Protein AF-A0A7D9IVX8-F1 (afdb_monomer)

Organism: Paramuricea clavata (NCBI:txid317549)

Mean predicted aligned error: 8.45 Å

pLDDT: mean 86.26, std 16.45, range [30.56, 98.75]

Radius of gyration: 23.54 Å; Cα contacts (8 Å, |Δi|>4): 413; chains: 1; bounding box: 47×53×75 Å

Nearest PDB structures (foldseek):
  3rac-assembly1_A-2  TM=4.121E-01  e=7.071E+00  Alicyclobacillus acidocaldarius subsp. acidocaldarius DSM 446
  2dtt-assembly2_F  TM=1.939E-01  e=1.863E+00  Pyrococcus horikoshii OT3
  5n9b-assembly1_A  TM=2.762E-01  e=4.626E+00  Homo sapiens

Solvent-accessible surface area (backbone atoms only — not comparable to full-atom values): 17668 Å² total; per-residue (Å²): 133,84,77,78,86,68,82,54,44,45,27,69,32,44,35,34,30,24,80,47,80,88,76,50,91,41,72,24,71,90,81,49,84,55,78,93,47,45,62,51,78,39,44,21,52,54,34,66,78,46,60,40,61,89,69,43,97,94,54,77,76,55,63,66,64,52,33,46,65,47,33,76,69,40,27,40,43,43,54,70,89,54,94,62,75,70,45,76,52,72,46,74,51,73,47,96,88,68,50,64,40,27,36,36,21,38,34,34,60,45,72,65,80,53,62,68,56,54,48,51,50,47,52,49,37,53,52,46,52,52,51,54,55,57,57,56,57,78,76,51,87,88,76,86,77,77,95,71,69,80,68,60,62,53,56,54,47,60,66,73,76,50,100,59,94,67,82,83,81,64,75,84,44,82,91,83,42,54,54,26,34,35,34,24,46,31,41,33,20,73,59,76,53,49,56,37,50,54,52,44,49,54,48,54,54,51,43,72,76,43,52,91,80,46,98,60,60,70,64,60,44,51,46,43,48,46,73,68,35,62,45,62,55,74,59,31,73,42,76,48,73,46,87,91,44,81,42,59,47,73,35,54,32,96,89,47,70,78,83,73,61,64,65,64,64,58,52,42,71,74,56,32,68,69,53,45,54,49,51,50,51,38,55,76,67,70,50,92,81,86,87,87,85,133

Structure (mmCIF, N/CA/C/O backbone):
data_AF-A0A7D9IVX8-F1
#
_entry.id   AF-A0A7D9IVX8-F1
#
loop_
_atom_site.group_PDB
_atom_site.id
_atom_site.type_symbol
_atom_site.label_atom_id
_atom_site.label_alt_id
_atom_site.label_comp_id
_atom_site.label_asym_id
_atom_site.label_entity_id
_atom_site.label_seq_id
_atom_site.pdbx_PDB_ins_code
_atom_site.Cartn_x
_atom_site.Cartn_y
_atom_site.Cartn_z
_atom_site.occupancy
_atom_site.B_iso_or_equiv
_atom_site.auth_seq_id
_atom_site.auth_comp_id
_atom_site.auth_asym_id
_atom_site.auth_atom_id
_atom_site.pdbx_PDB_model_num
ATOM 1 N N . MET A 1 1 ? -9.582 -7.198 33.709 1.00 30.56 1 MET A N 1
ATOM 2 C CA . MET A 1 1 ? -8.526 -6.288 34.197 1.00 30.56 1 MET A CA 1
ATOM 3 C C . MET A 1 1 ? -8.343 -5.221 33.135 1.00 30.56 1 MET A C 1
ATOM 5 O O . MET A 1 1 ? -7.940 -5.554 32.030 1.00 30.56 1 MET A O 1
ATOM 9 N N . SER A 1 2 ? -8.805 -3.998 33.402 1.00 32.59 2 SER A N 1
ATOM 10 C CA . SER A 1 2 ? -8.811 -2.909 32.422 1.00 32.59 2 SER A CA 1
ATOM 11 C C . SER A 1 2 ? -7.388 -2.401 32.211 1.00 32.59 2 SER A C 1
ATOM 13 O O . SER A 1 2 ? -6.826 -1.764 33.103 1.00 32.59 2 SER A O 1
ATOM 15 N N . ALA A 1 3 ? -6.815 -2.694 31.046 1.00 34.47 3 ALA A N 1
ATOM 16 C CA . ALA A 1 3 ? -5.614 -2.018 30.590 1.00 34.47 3 ALA A CA 1
ATOM 17 C C . ALA A 1 3 ? -5.892 -0.509 30.547 1.00 34.47 3 ALA A C 1
ATOM 19 O O . ALA A 1 3 ? -6.921 -0.049 30.055 1.00 34.47 3 ALA A O 1
ATOM 20 N N . THR A 1 4 ? -4.991 0.238 31.160 1.00 33.75 4 THR A N 1
ATOM 21 C CA . THR A 1 4 ? -4.977 1.689 31.286 1.00 33.75 4 THR A CA 1
ATOM 22 C C . THR A 1 4 ? -5.152 2.376 29.926 1.00 33.75 4 THR A C 1
ATOM 24 O O . THR A 1 4 ? -4.347 2.159 29.024 1.00 33.75 4 THR A O 1
ATOM 27 N N . ASN A 1 5 ? -6.182 3.223 29.802 1.00 37.12 5 ASN A N 1
ATOM 28 C CA . ASN A 1 5 ? -6.439 4.132 28.675 1.00 37.12 5 ASN A CA 1
ATOM 29 C C . ASN A 1 5 ? -5.336 5.211 28.563 1.00 37.12 5 ASN A C 1
ATOM 31 O O . ASN A 1 5 ? -5.568 6.382 28.860 1.00 37.12 5 ASN A O 1
ATOM 35 N N . GLY A 1 6 ? -4.132 4.839 28.129 1.00 42.69 6 GLY A N 1
ATOM 36 C CA . GLY A 1 6 ? -3.305 5.757 27.346 1.00 42.69 6 GLY A CA 1
ATOM 37 C C . GLY A 1 6 ? -3.943 5.830 25.963 1.00 42.69 6 GLY A C 1
ATOM 38 O O . GLY A 1 6 ? -4.091 4.787 25.332 1.00 42.69 6 GLY A O 1
ATOM 39 N N . GLY A 1 7 ? -4.434 7.004 25.556 1.00 59.53 7 GLY A N 1
ATOM 40 C CA . GLY A 1 7 ? -5.262 7.169 24.357 1.00 59.53 7 GLY A CA 1
ATOM 41 C C . GLY A 1 7 ? -4.642 6.492 23.137 1.00 59.53 7 GLY A C 1
ATOM 42 O O . GLY A 1 7 ? -3.629 6.953 22.619 1.00 59.53 7 GLY A O 1
ATOM 43 N N . GLN A 1 8 ? -5.233 5.377 22.700 1.00 81.56 8 GLN A N 1
ATOM 44 C CA . GLN A 1 8 ? -4.818 4.720 21.467 1.00 81.56 8 GLN A CA 1
ATOM 45 C C . GLN A 1 8 ? -5.046 5.686 20.307 1.00 81.56 8 GLN A C 1
ATOM 47 O O . GLN A 1 8 ? -6.046 6.406 20.277 1.00 81.56 8 GLN A O 1
ATOM 52 N N . ARG A 1 9 ? -4.102 5.712 19.373 1.00 92.62 9 ARG A N 1
ATOM 53 C CA . ARG A 1 9 ? -4.141 6.586 18.200 1.00 92.62 9 ARG A CA 1
ATOM 54 C C . ARG A 1 9 ? -4.899 5.887 17.083 1.00 92.62 9 ARG A C 1
ATOM 56 O O . ARG A 1 9 ? -5.024 4.661 17.078 1.00 92.62 9 ARG A O 1
ATOM 63 N N . LEU A 1 10 ? -5.444 6.666 16.156 1.00 95.25 10 LEU A N 1
ATOM 64 C CA . LEU A 1 10 ? -6.139 6.103 15.002 1.00 95.25 10 LEU A CA 1
ATOM 65 C C . LEU A 1 10 ? -5.169 5.327 14.094 1.00 95.25 10 LEU A C 1
ATOM 67 O O . LEU A 1 10 ? -5.532 4.278 13.564 1.00 95.25 10 LEU A O 1
ATOM 71 N N . ILE A 1 11 ? -3.950 5.844 13.938 1.00 96.94 11 ILE A N 1
ATOM 72 C CA . ILE A 1 11 ? -2.872 5.286 13.120 1.00 96.94 11 ILE A CA 1
ATOM 73 C C . ILE A 1 11 ? -1.676 5.026 14.035 1.00 96.94 11 ILE A C 1
ATOM 75 O O . ILE A 1 11 ? -1.231 5.920 14.754 1.00 96.94 11 ILE A O 1
ATOM 79 N N . ASP A 1 12 ? -1.154 3.803 14.003 1.00 96.25 12 ASP A N 1
ATOM 80 C CA . ASP A 1 12 ? 0.068 3.455 14.724 1.00 96.25 12 ASP A CA 1
ATOM 81 C C . ASP A 1 12 ? 1.307 3.822 13.909 1.00 96.25 12 ASP A C 1
ATOM 83 O O . ASP A 1 12 ? 2.231 4.398 14.480 1.00 96.25 12 ASP A O 1
ATOM 87 N N . TYR A 1 13 ? 1.294 3.530 12.599 1.00 97.94 13 TYR A N 1
ATOM 88 C CA . TYR A 1 13 ? 2.395 3.825 11.680 1.00 97.94 13 TYR A CA 1
ATOM 89 C C . TYR A 1 13 ? 1.918 4.331 10.317 1.00 97.94 13 TYR A C 1
ATOM 91 O O . TYR A 1 13 ? 0.938 3.830 9.764 1.00 97.94 13 TYR A O 1
ATOM 99 N N . PHE A 1 14 ? 2.679 5.258 9.745 1.00 98.44 14 PHE A N 1
ATOM 100 C CA . PHE A 1 14 ? 2.718 5.540 8.314 1.00 98.44 14 PHE A CA 1
ATOM 101 C C . PHE A 1 14 ? 4.024 4.992 7.743 1.00 98.44 14 PHE A C 1
ATOM 103 O O . PHE A 1 14 ? 5.078 5.169 8.348 1.00 98.44 14 PHE A O 1
ATOM 110 N N . VAL A 1 15 ? 3.957 4.321 6.600 1.00 98.62 15 VAL A N 1
ATOM 111 C CA . VAL A 1 15 ? 5.081 3.587 6.016 1.00 98.62 15 VAL A CA 1
ATOM 112 C C . VAL A 1 15 ? 5.142 3.863 4.521 1.00 98.62 15 VAL A C 1
ATOM 114 O O . VAL A 1 15 ? 4.114 3.906 3.848 1.00 98.62 15 VAL A O 1
ATOM 117 N N . VAL A 1 16 ? 6.348 4.032 3.993 1.00 98.50 16 VAL A N 1
ATOM 118 C CA . VAL A 1 16 ? 6.617 4.137 2.560 1.00 98.50 16 VAL A CA 1
ATOM 119 C C . VAL A 1 16 ? 7.463 2.941 2.156 1.00 98.50 16 VAL A C 1
ATOM 121 O O . VAL A 1 16 ? 8.550 2.751 2.695 1.00 98.50 16 VAL A O 1
ATOM 124 N N . CYS A 1 17 ? 6.991 2.150 1.197 1.00 98.38 17 CYS A N 1
ATOM 125 C CA . CYS A 1 17 ? 7.732 1.018 0.643 1.00 98.38 17 CYS A CA 1
ATOM 126 C C . CYS A 1 17 ? 8.008 1.230 -0.847 1.00 98.38 17 CYS A C 1
ATOM 128 O O . CYS A 1 17 ? 7.199 1.841 -1.546 1.00 98.38 17 CYS A O 1
ATOM 130 N N . GLY A 1 18 ? 9.120 0.710 -1.359 1.00 97.69 18 GLY A N 1
ATOM 131 C CA . GLY A 1 18 ? 9.446 0.821 -2.778 1.00 97.69 18 GLY A CA 1
ATOM 132 C C . GLY A 1 18 ? 10.867 0.387 -3.113 1.00 97.69 18 GLY A C 1
ATOM 133 O O . GLY A 1 18 ? 11.455 -0.445 -2.421 1.00 97.69 18 GLY A O 1
ATOM 134 N N . LEU A 1 19 ? 11.382 0.953 -4.204 1.00 97.12 19 LEU A N 1
ATOM 135 C CA . LEU A 1 19 ? 12.725 0.703 -4.715 1.00 97.12 19 LEU A CA 1
ATOM 136 C C . LEU A 1 19 ? 13.776 1.378 -3.830 1.00 97.12 19 LEU A C 1
ATOM 138 O O . LEU A 1 19 ? 13.767 2.599 -3.680 1.00 97.12 19 LEU A O 1
ATOM 142 N N . ASP A 1 20 ? 14.704 0.585 -3.303 1.00 94.88 20 ASP A N 1
ATOM 143 C CA . ASP A 1 20 ? 15.925 1.086 -2.681 1.00 94.88 20 ASP A CA 1
ATOM 144 C C . ASP A 1 20 ? 17.050 1.138 -3.717 1.00 94.88 20 ASP A C 1
ATOM 146 O O . ASP A 1 20 ? 17.653 0.114 -4.044 1.00 94.88 20 ASP A O 1
ATOM 150 N N . SER A 1 21 ? 17.345 2.344 -4.206 1.00 90.69 21 SER A N 1
ATOM 151 C CA . SER A 1 21 ? 18.451 2.607 -5.134 1.00 90.69 21 SER A CA 1
ATOM 152 C C . SER A 1 21 ? 19.787 2.026 -4.665 1.00 90.69 21 SER A C 1
ATOM 154 O O . SER A 1 21 ? 20.581 1.593 -5.489 1.00 90.69 21 SER A O 1
ATOM 156 N N . VAL A 1 22 ? 20.032 1.965 -3.349 1.00 91.38 22 VAL A N 1
ATOM 157 C CA . VAL A 1 22 ? 21.317 1.502 -2.802 1.00 91.38 22 VAL A CA 1
ATOM 158 C C . VAL A 1 22 ? 21.514 -0.002 -2.994 1.00 91.38 22 VAL A C 1
ATOM 160 O O . VAL A 1 22 ? 22.636 -0.454 -3.202 1.00 91.38 22 VAL A O 1
ATOM 163 N N . SER A 1 23 ? 20.438 -0.786 -2.920 1.00 88.31 23 SER A N 1
ATOM 164 C CA . SER A 1 23 ? 20.522 -2.249 -3.062 1.00 88.31 23 SER A CA 1
ATOM 165 C C . SER A 1 23 ? 20.386 -2.724 -4.503 1.00 88.31 23 SER A C 1
ATOM 167 O O . SER A 1 23 ? 20.698 -3.875 -4.800 1.00 88.31 23 SER A O 1
ATOM 169 N N . GLY A 1 24 ? 19.935 -1.855 -5.407 1.00 91.44 24 GLY A N 1
ATOM 170 C CA . GLY A 1 24 ? 19.744 -2.211 -6.804 1.00 91.44 24 GLY A CA 1
ATOM 171 C C . GLY A 1 24 ? 18.561 -3.157 -7.036 1.00 91.44 24 GLY A C 1
ATOM 172 O O . GLY A 1 24 ? 17.594 -3.204 -6.273 1.00 91.44 24 GLY A O 1
ATOM 173 N N . LEU A 1 25 ? 18.636 -3.910 -8.135 1.00 93.12 25 LEU A N 1
ATOM 174 C CA . LEU A 1 25 ? 17.619 -4.877 -8.550 1.00 93.12 25 LEU A CA 1
ATOM 175 C C . LEU A 1 25 ? 17.943 -6.277 -8.007 1.00 93.12 25 LEU A C 1
ATOM 177 O O . LEU A 1 25 ? 18.614 -7.070 -8.666 1.00 93.12 25 LEU A O 1
ATOM 181 N N . GLU A 1 26 ? 17.440 -6.596 -6.816 1.00 91.88 26 GLU A N 1
ATOM 182 C CA . GLU A 1 26 ? 17.503 -7.952 -6.252 1.00 91.88 26 GLU A CA 1
ATOM 183 C C . GLU A 1 26 ? 16.242 -8.750 -6.637 1.00 91.88 26 GLU A C 1
ATOM 185 O O . GLU A 1 26 ? 15.139 -8.259 -6.393 1.00 91.88 26 GLU A O 1
ATOM 190 N N . PRO A 1 27 ? 16.345 -9.969 -7.201 1.00 87.69 27 PRO A N 1
ATOM 191 C CA . PRO A 1 27 ? 15.179 -10.816 -7.453 1.00 87.69 27 PRO A CA 1
ATOM 192 C C . PRO A 1 27 ? 14.429 -11.158 -6.162 1.00 87.69 27 PRO A C 1
ATOM 194 O O . PRO A 1 27 ? 15.049 -11.486 -5.144 1.00 87.69 27 PRO A O 1
ATOM 197 N N . ASP A 1 28 ? 13.095 -11.143 -6.207 1.00 84.31 28 ASP A N 1
ATOM 198 C CA . ASP A 1 28 ? 12.291 -11.623 -5.084 1.00 84.31 28 ASP A CA 1
ATOM 199 C C . ASP A 1 28 ? 12.256 -13.161 -5.070 1.00 84.31 28 ASP A C 1
ATOM 201 O O . ASP A 1 28 ? 11.528 -13.811 -5.824 1.00 84.31 28 ASP A O 1
ATOM 205 N N . GLN A 1 29 ? 13.064 -13.761 -4.194 1.00 78.19 29 GLN A N 1
ATOM 206 C CA . GLN A 1 29 ? 13.177 -15.217 -4.076 1.00 78.19 29 GLN A CA 1
ATOM 207 C C . GLN A 1 29 ? 11.881 -15.889 -3.601 1.00 78.19 29 GLN A C 1
ATOM 209 O O . GLN A 1 29 ? 11.680 -17.067 -3.894 1.00 78.19 29 GLN A O 1
ATOM 214 N N . LEU A 1 30 ? 11.002 -15.173 -2.886 1.00 75.50 30 LEU A N 1
ATOM 215 C CA . LEU A 1 30 ? 9.738 -15.725 -2.385 1.00 75.50 30 LEU A CA 1
ATOM 216 C C . LEU A 1 30 ? 8.706 -15.874 -3.505 1.00 75.50 30 LEU A C 1
ATOM 218 O O . LEU A 1 30 ? 7.894 -16.798 -3.477 1.00 75.50 30 LEU A O 1
ATOM 222 N N . LEU A 1 31 ? 8.763 -14.988 -4.499 1.00 70.19 31 LEU A N 1
ATOM 223 C CA . LEU A 1 31 ? 7.886 -15.000 -5.672 1.00 70.19 31 LEU A CA 1
ATOM 224 C C . LEU A 1 31 ? 8.471 -15.805 -6.846 1.00 70.19 31 LEU A C 1
ATOM 226 O O . LEU A 1 31 ? 7.779 -16.053 -7.833 1.00 70.19 31 LEU A O 1
ATOM 230 N N . GLY A 1 32 ? 9.708 -16.284 -6.688 1.00 59.09 32 GLY A N 1
ATOM 231 C CA . GLY A 1 32 ? 10.410 -17.163 -7.614 1.00 59.09 32 GLY A CA 1
ATOM 232 C C . GLY A 1 32 ? 11.189 -16.401 -8.686 1.00 59.09 32 GLY A C 1
ATOM 233 O O . GLY A 1 32 ? 10.663 -15.514 -9.357 1.00 59.09 32 GLY A O 1
ATOM 234 N N . ASP A 1 33 ? 12.446 -16.796 -8.904 1.00 62.28 33 ASP A N 1
ATOM 235 C CA . ASP A 1 33 ? 13.251 -16.274 -10.010 1.00 62.28 33 ASP A CA 1
ATOM 236 C C . ASP A 1 33 ? 12.782 -16.900 -11.332 1.00 62.28 33 ASP A C 1
ATOM 238 O O . ASP A 1 33 ? 13.091 -18.046 -11.667 1.00 62.28 33 ASP A O 1
ATOM 242 N N . SER A 1 34 ? 11.963 -16.156 -12.072 1.00 66.56 34 SER A N 1
ATOM 243 C CA . SER A 1 34 ? 11.436 -16.586 -13.364 1.00 66.56 34 SER A CA 1
ATOM 244 C C . SER A 1 34 ? 12.276 -15.999 -14.495 1.00 66.56 34 SER A C 1
ATOM 246 O O . SER A 1 34 ? 11.846 -15.079 -15.190 1.00 66.56 34 SER A O 1
ATOM 248 N N . LEU A 1 35 ? 13.465 -16.565 -14.733 1.00 70.94 35 LEU A N 1
ATOM 249 C CA . LEU A 1 35 ? 14.345 -16.158 -15.844 1.00 70.94 35 LEU A CA 1
ATOM 250 C C . LEU A 1 35 ? 13.658 -16.247 -17.222 1.00 70.94 35 LEU A C 1
ATOM 252 O O . LEU A 1 35 ? 14.015 -15.523 -18.148 1.00 70.94 35 LEU A O 1
ATOM 256 N N . HIS A 1 36 ? 12.615 -17.073 -17.344 1.00 75.19 36 HIS A N 1
ATOM 257 C CA . HIS A 1 36 ? 11.790 -17.205 -18.550 1.00 75.19 36 HIS A CA 1
ATOM 258 C C . HIS A 1 36 ? 10.826 -16.031 -18.798 1.00 75.19 36 HIS A C 1
ATOM 260 O O . HIS A 1 36 ? 10.286 -15.907 -19.901 1.00 75.19 36 HIS A O 1
ATOM 266 N N . VAL A 1 37 ? 10.628 -15.166 -17.806 1.00 84.94 37 VAL A N 1
ATOM 267 C CA . VAL A 1 37 ? 9.788 -13.966 -17.879 1.00 84.94 37 VAL A CA 1
ATOM 268 C C . VAL A 1 37 ? 10.666 -12.755 -18.194 1.00 84.94 37 VAL A C 1
ATOM 270 O O . VAL A 1 37 ? 11.824 -12.687 -17.758 1.00 84.94 37 VAL A O 1
ATOM 273 N N . ALA A 1 38 ? 10.139 -11.809 -18.976 1.00 89.31 38 ALA A N 1
ATOM 274 C CA . ALA A 1 38 ? 10.869 -10.597 -19.322 1.00 89.31 38 ALA A CA 1
ATOM 275 C C . ALA A 1 38 ? 11.215 -9.793 -18.053 1.00 89.31 38 ALA A C 1
ATOM 277 O O . ALA A 1 38 ? 10.386 -9.722 -17.149 1.00 89.31 38 ALA A O 1
ATOM 278 N N . PRO A 1 39 ? 12.397 -9.158 -17.961 1.00 92.62 39 PRO A N 1
ATOM 279 C CA . PRO A 1 39 ? 12.842 -8.481 -16.738 1.00 92.62 39 PRO A CA 1
ATOM 280 C C . PRO A 1 39 ? 11.878 -7.441 -16.163 1.00 92.62 39 PRO A C 1
ATOM 282 O O . PRO A 1 39 ? 11.782 -7.332 -14.947 1.00 92.62 39 PRO A O 1
ATOM 285 N N . VAL A 1 40 ? 11.136 -6.718 -17.004 1.00 92.56 40 VAL A N 1
ATOM 286 C CA . VAL A 1 40 ? 10.126 -5.734 -16.560 1.00 92.56 40 VAL A CA 1
ATOM 287 C C . VAL A 1 40 ? 8.933 -6.403 -15.874 1.00 92.56 40 VAL A C 1
ATOM 289 O O . VAL A 1 40 ? 8.292 -5.805 -15.021 1.00 92.56 40 VAL A O 1
ATOM 292 N N . GLU A 1 41 ? 8.642 -7.648 -16.242 1.00 90.69 41 GLU A N 1
ATOM 293 C CA . GLU A 1 41 ? 7.531 -8.445 -15.718 1.00 90.69 41 GLU A CA 1
ATOM 294 C C . GLU A 1 41 ? 7.953 -9.323 -14.528 1.00 90.69 41 GLU A C 1
ATOM 296 O O . GLU A 1 41 ? 7.139 -10.076 -13.992 1.00 90.69 41 GLU A O 1
ATOM 301 N N . ARG A 1 42 ? 9.225 -9.258 -14.114 1.00 91.19 42 ARG A N 1
ATOM 302 C CA . ARG A 1 42 ? 9.721 -9.953 -12.921 1.00 91.19 42 ARG A CA 1
ATOM 303 C C . ARG A 1 42 ? 9.386 -9.165 -11.662 1.00 91.19 42 ARG A C 1
ATOM 305 O O . ARG A 1 42 ? 9.264 -7.942 -11.686 1.00 91.19 42 ARG A O 1
ATOM 312 N N . SER A 1 43 ? 9.305 -9.893 -10.553 1.00 91.88 43 SER A N 1
ATOM 313 C CA . SER A 1 43 ? 9.264 -9.298 -9.224 1.00 91.88 43 SER A CA 1
ATOM 314 C C . SER A 1 43 ? 10.671 -9.116 -8.660 1.00 91.88 43 SER A C 1
ATOM 316 O O . SER A 1 43 ? 11.509 -10.020 -8.737 1.00 91.88 43 SER A O 1
ATOM 318 N N . TYR A 1 44 ? 10.906 -7.950 -8.069 1.00 94.56 44 TYR A N 1
ATOM 319 C CA . TYR A 1 44 ? 12.133 -7.620 -7.358 1.00 94.56 44 TYR A CA 1
ATOM 320 C C . TYR A 1 44 ? 11.826 -7.339 -5.893 1.00 94.56 44 TYR A C 1
ATOM 322 O O . TYR A 1 44 ? 10.698 -7.042 -5.505 1.00 94.56 44 TYR A O 1
ATOM 330 N N . LYS A 1 45 ? 12.842 -7.410 -5.049 1.00 94.44 45 LYS A N 1
ATOM 331 C CA . LYS A 1 45 ? 12.701 -7.156 -3.625 1.00 94.44 45 LYS A CA 1
ATOM 332 C C . LYS A 1 45 ? 12.398 -5.679 -3.370 1.00 94.44 45 LYS A C 1
ATOM 334 O O . LYS A 1 45 ? 13.138 -4.794 -3.797 1.00 94.44 45 LYS A O 1
ATOM 339 N N . ALA A 1 46 ? 11.320 -5.418 -2.640 1.00 95.88 46 ALA A N 1
ATOM 340 C CA . ALA A 1 46 ? 11.005 -4.090 -2.130 1.00 95.88 46 ALA A CA 1
ATOM 341 C C . ALA A 1 46 ? 11.645 -3.857 -0.752 1.00 95.88 46 ALA A C 1
ATOM 343 O O . ALA A 1 46 ? 12.008 -4.803 -0.049 1.00 95.88 46 ALA A O 1
ATOM 344 N N . LYS A 1 47 ? 11.747 -2.588 -0.348 1.00 96.94 47 LYS A N 1
ATOM 345 C CA . LYS A 1 47 ? 12.145 -2.199 1.010 1.00 96.94 47 LYS A CA 1
ATOM 346 C C . LYS A 1 47 ? 11.200 -1.181 1.622 1.00 96.94 47 LYS A C 1
ATOM 348 O O . LYS A 1 47 ? 10.527 -0.438 0.907 1.00 96.94 47 LYS A O 1
ATOM 353 N N . THR A 1 48 ? 11.203 -1.113 2.949 1.00 97.75 48 THR A N 1
ATOM 354 C CA . THR A 1 48 ? 10.673 0.035 3.685 1.00 97.75 48 THR A CA 1
ATOM 355 C C . THR A 1 48 ? 11.661 1.188 3.545 1.00 97.75 48 THR A C 1
ATOM 357 O O . THR A 1 48 ? 12.788 1.121 4.017 1.00 97.75 48 THR A O 1
ATOM 360 N N . LEU A 1 49 ? 11.247 2.234 2.837 1.00 97.25 49 LEU A N 1
ATOM 361 C CA . LEU A 1 49 ? 12.054 3.427 2.579 1.00 97.25 49 LEU A CA 1
ATOM 362 C C . LEU A 1 49 ? 11.999 4.401 3.757 1.00 97.25 49 LEU A C 1
ATOM 364 O O . LEU A 1 49 ? 12.973 5.089 4.043 1.00 97.25 49 LEU A O 1
ATOM 368 N N . ALA A 1 50 ? 10.843 4.472 4.417 1.00 96.94 50 ALA A N 1
ATOM 369 C CA . ALA A 1 50 ? 10.634 5.268 5.617 1.00 96.94 50 ALA A CA 1
ATOM 370 C C . ALA A 1 50 ? 9.431 4.739 6.401 1.00 96.94 50 ALA A C 1
ATOM 372 O O . ALA A 1 50 ? 8.471 4.233 5.813 1.00 96.94 50 ALA A O 1
ATOM 373 N N . HIS A 1 51 ? 9.436 4.933 7.717 1.00 97.44 51 HIS A N 1
ATOM 374 C CA . HIS A 1 51 ? 8.259 4.751 8.557 1.00 97.44 51 HIS A CA 1
ATOM 375 C C . HIS A 1 51 ? 8.248 5.748 9.714 1.00 97.44 51 HIS A C 1
ATOM 377 O O . HIS A 1 51 ? 9.292 6.183 10.195 1.00 97.44 51 HIS A O 1
ATOM 383 N N . TYR A 1 52 ? 7.046 6.112 10.156 1.00 96.75 52 TYR A N 1
ATOM 384 C CA . TYR A 1 52 ? 6.826 7.056 11.246 1.00 96.75 52 TYR A CA 1
ATOM 385 C C . TYR A 1 52 ? 5.670 6.595 12.130 1.00 96.75 52 TYR A C 1
ATOM 387 O O . TYR A 1 52 ? 4.621 6.226 11.595 1.00 96.75 52 TYR A O 1
ATOM 395 N N . PRO A 1 53 ? 5.805 6.663 13.467 1.00 95.88 53 PRO A N 1
ATOM 396 C CA . PRO A 1 53 ? 7.038 6.931 14.220 1.00 95.88 53 PRO A CA 1
ATOM 397 C C . PRO A 1 53 ? 8.066 5.801 14.045 1.00 95.88 53 PRO A C 1
ATOM 399 O O . PRO A 1 53 ? 7.719 4.732 13.557 1.00 95.88 53 PRO A O 1
ATOM 402 N N . GLU A 1 54 ? 9.301 5.998 14.518 1.00 92.44 54 GLU A N 1
ATOM 403 C CA . GLU A 1 54 ? 10.315 4.928 14.512 1.00 92.44 54 GLU A CA 1
ATOM 404 C C . GLU A 1 54 ? 9.857 3.683 15.287 1.00 92.44 54 GLU A C 1
ATOM 406 O O . GLU A 1 5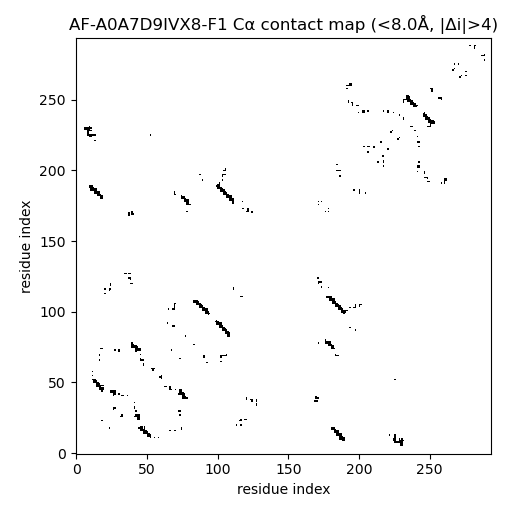4 ? 10.124 2.559 14.865 1.00 92.44 54 GLU A O 1
ATOM 411 N N . ASN A 1 55 ? 9.158 3.873 16.413 1.00 88.56 55 ASN A N 1
ATOM 412 C CA . ASN A 1 55 ? 8.606 2.781 17.207 1.00 88.56 55 ASN A CA 1
ATOM 413 C C . ASN A 1 55 ? 7.409 3.226 18.064 1.00 88.56 55 ASN A C 1
ATOM 415 O O . ASN A 1 55 ? 7.278 4.394 18.441 1.00 88.56 55 ASN A O 1
ATOM 419 N N . VAL A 1 56 ? 6.566 2.261 18.424 1.00 90.88 56 VAL A N 1
ATOM 420 C CA . VAL A 1 56 ? 5.388 2.413 19.280 1.00 90.88 56 VAL A CA 1
ATOM 421 C C . VAL A 1 56 ? 5.397 1.316 20.341 1.00 90.88 56 VAL A C 1
ATOM 423 O O . VAL A 1 56 ? 5.447 0.131 20.021 1.00 90.88 56 VAL A O 1
ATOM 426 N N . SER A 1 57 ? 5.308 1.686 21.621 1.00 89.88 57 SER A N 1
ATOM 427 C CA . SER A 1 57 ? 5.507 0.745 22.738 1.00 89.88 57 SER A CA 1
ATOM 428 C C . SER A 1 57 ? 4.493 -0.401 22.798 1.00 89.88 57 SER A C 1
ATOM 430 O O . SER A 1 57 ? 4.838 -1.495 23.232 1.00 89.88 57 SER A O 1
ATOM 432 N N . TRP A 1 58 ? 3.253 -0.176 22.359 1.00 89.12 58 TRP A N 1
ATOM 433 C CA . TRP A 1 58 ? 2.201 -1.202 22.323 1.00 89.12 58 TRP A CA 1
ATOM 434 C C . TRP A 1 58 ? 2.162 -1.997 21.016 1.00 89.12 58 TRP A C 1
ATOM 436 O O . TRP A 1 58 ? 1.407 -2.960 20.896 1.00 89.12 58 TRP A O 1
ATOM 446 N N . ASN A 1 59 ? 2.932 -1.576 20.016 1.00 90.50 59 ASN A N 1
ATOM 447 C CA . ASN A 1 59 ? 2.889 -2.153 18.690 1.00 90.50 59 ASN A CA 1
ATOM 448 C C . ASN A 1 59 ? 4.287 -2.111 18.049 1.00 90.50 59 ASN A C 1
ATOM 450 O O . ASN A 1 59 ? 4.529 -1.214 17.253 1.00 90.50 59 ASN A O 1
ATOM 454 N N . PRO A 1 60 ? 5.202 -3.046 18.368 1.00 91.31 60 PRO A N 1
ATOM 455 C CA . PRO A 1 60 ? 6.532 -3.090 17.755 1.00 91.31 60 PRO A CA 1
ATOM 456 C C . PRO A 1 60 ? 6.463 -3.185 16.227 1.00 91.31 60 PRO A C 1
ATOM 458 O O . PRO A 1 60 ? 5.667 -3.958 15.688 1.00 91.31 60 PRO A O 1
ATOM 461 N N . PHE A 1 61 ? 7.280 -2.400 15.530 1.00 94.12 61 PHE A N 1
ATOM 462 C CA . PHE A 1 61 ? 7.277 -2.383 14.071 1.00 94.12 61 PHE A CA 1
ATOM 463 C C . PHE A 1 61 ? 7.948 -3.637 13.489 1.00 94.12 61 PHE A C 1
ATOM 465 O O . PHE A 1 61 ? 9.091 -3.944 13.822 1.00 94.12 61 PHE A O 1
ATOM 472 N N . ASP A 1 62 ? 7.235 -4.345 12.611 1.00 93.94 62 ASP A N 1
ATOM 473 C CA . ASP A 1 62 ? 7.771 -5.454 11.815 1.00 93.94 62 ASP A CA 1
ATOM 474 C C . ASP A 1 62 ? 7.969 -4.974 10.375 1.00 93.94 62 ASP A C 1
ATOM 476 O O . ASP A 1 62 ? 7.052 -5.000 9.550 1.00 93.94 62 ASP A O 1
ATOM 480 N N . GLU A 1 63 ? 9.174 -4.482 10.095 1.00 95.00 63 GLU A N 1
ATOM 481 C CA . GLU A 1 63 ? 9.524 -3.887 8.806 1.00 95.00 63 GLU A CA 1
ATOM 482 C C . GLU A 1 63 ? 9.331 -4.866 7.642 1.00 95.00 63 GLU A C 1
ATOM 484 O O . GLU A 1 63 ? 8.812 -4.489 6.590 1.00 95.00 63 GLU A O 1
ATOM 489 N N . HIS A 1 64 ? 9.714 -6.128 7.837 1.00 93.69 64 HIS A N 1
ATOM 490 C CA . HIS A 1 64 ? 9.667 -7.142 6.793 1.00 93.69 64 HIS A CA 1
ATOM 491 C C . HIS A 1 64 ? 8.225 -7.541 6.468 1.00 93.69 64 HIS A C 1
ATOM 493 O O . HIS A 1 64 ? 7.839 -7.537 5.298 1.00 93.69 64 HIS A O 1
ATOM 499 N N . ALA A 1 65 ? 7.409 -7.842 7.485 1.00 95.00 65 ALA A N 1
ATOM 500 C CA . ALA A 1 65 ? 6.013 -8.218 7.273 1.00 95.00 65 ALA A CA 1
ATOM 501 C C . ALA A 1 65 ? 5.203 -7.069 6.660 1.00 95.00 65 ALA A C 1
ATOM 503 O O . ALA A 1 65 ? 4.426 -7.287 5.729 1.00 95.00 65 ALA A O 1
ATOM 504 N N . VAL A 1 66 ? 5.401 -5.837 7.145 1.00 96.94 66 VAL A N 1
ATOM 505 C CA . VAL A 1 66 ? 4.690 -4.668 6.616 1.00 96.94 66 VAL A CA 1
ATOM 506 C C . VAL A 1 66 ? 5.101 -4.381 5.174 1.00 96.94 66 VAL A C 1
ATOM 508 O O . VAL A 1 66 ? 4.221 -4.139 4.349 1.00 96.94 66 VAL A O 1
ATOM 511 N N . CYS A 1 67 ? 6.393 -4.450 4.837 1.00 97.06 67 CYS A N 1
ATOM 512 C CA . CYS A 1 67 ? 6.853 -4.235 3.464 1.00 97.06 67 CYS A CA 1
ATOM 513 C C . CYS A 1 67 ? 6.292 -5.290 2.503 1.00 97.06 67 CYS A C 1
ATOM 515 O O . CYS A 1 67 ? 5.685 -4.936 1.490 1.00 97.06 67 CYS A O 1
ATOM 517 N N . MET A 1 68 ? 6.415 -6.571 2.868 1.00 95.50 68 MET A N 1
ATOM 518 C CA . MET A 1 68 ? 5.913 -7.693 2.074 1.00 95.50 68 MET A CA 1
ATOM 519 C C 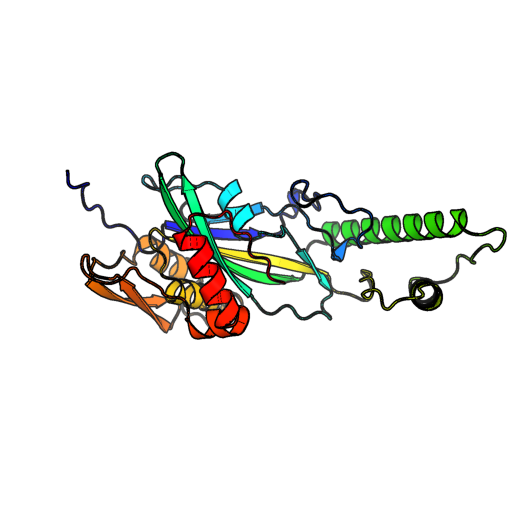. MET A 1 68 ? 4.412 -7.568 1.799 1.00 95.50 68 MET A C 1
ATOM 521 O O . MET A 1 68 ? 3.971 -7.759 0.675 1.00 95.50 68 MET A O 1
ATOM 525 N N . LEU A 1 69 ? 3.606 -7.226 2.804 1.00 96.81 69 LEU A N 1
ATOM 526 C CA . LEU A 1 69 ? 2.153 -7.145 2.633 1.00 96.81 69 LEU A CA 1
ATOM 527 C C . LEU A 1 69 ? 1.693 -5.832 1.982 1.00 96.81 69 LEU A C 1
ATOM 529 O O . LEU A 1 69 ? 0.629 -5.789 1.360 1.00 96.81 69 LEU A O 1
ATOM 533 N N . SER A 1 70 ? 2.499 -4.771 2.077 1.00 98.00 70 SER A N 1
ATOM 534 C CA . SER A 1 70 ? 2.271 -3.516 1.350 1.00 98.00 70 SER A CA 1
ATOM 535 C C . SER A 1 70 ? 2.505 -3.678 -0.152 1.00 98.00 70 SER A C 1
ATOM 537 O O . SER A 1 70 ? 1.792 -3.073 -0.947 1.00 98.00 70 SER A O 1
ATOM 539 N N . LEU A 1 71 ? 3.463 -4.520 -0.544 1.00 96.81 71 LEU A N 1
ATOM 540 C CA . LEU A 1 71 ? 3.772 -4.870 -1.930 1.00 96.81 71 LEU A CA 1
ATOM 541 C C . LEU A 1 71 ? 3.761 -6.404 -2.081 1.00 96.81 71 LEU A C 1
ATOM 543 O O . LEU A 1 71 ? 4.823 -7.015 -2.175 1.00 96.81 71 LEU A O 1
ATOM 547 N N . PRO A 1 72 ? 2.575 -7.048 -2.113 1.00 93.81 72 PRO A N 1
ATOM 548 C CA . PRO A 1 72 ? 2.450 -8.512 -2.055 1.00 93.81 72 PRO A CA 1
ATOM 549 C C . PRO A 1 72 ? 3.046 -9.235 -3.267 1.00 93.81 72 PRO A C 1
ATOM 551 O O . PRO A 1 72 ? 3.396 -10.407 -3.176 1.00 93.81 72 PRO A O 1
ATOM 554 N N . ASN A 1 73 ? 3.186 -8.528 -4.390 1.00 92.19 73 ASN A N 1
ATOM 555 C CA . ASN A 1 73 ? 3.855 -9.016 -5.594 1.00 92.19 73 ASN A CA 1
ATOM 556 C C . ASN A 1 73 ? 5.300 -8.507 -5.688 1.00 92.19 73 ASN A C 1
ATOM 558 O O . ASN A 1 73 ? 5.863 -8.491 -6.779 1.00 92.19 73 ASN A O 1
ATOM 562 N N . GLY A 1 74 ? 5.889 -8.058 -4.578 1.00 93.88 74 GLY A N 1
ATOM 563 C CA . GLY A 1 74 ? 7.179 -7.386 -4.550 1.00 93.88 74 GLY A CA 1
ATOM 564 C C . GLY A 1 74 ? 7.171 -6.075 -5.338 1.00 93.88 74 GLY A C 1
ATOM 565 O O . GLY A 1 74 ? 6.128 -5.478 -5.626 1.00 93.88 74 GLY A O 1
ATOM 566 N N . LEU A 1 75 ? 8.365 -5.618 -5.682 1.00 95.44 75 LEU A N 1
ATOM 567 C CA . LEU A 1 75 ? 8.597 -4.461 -6.525 1.00 95.44 75 LEU A CA 1
ATOM 568 C C . LEU A 1 75 ? 8.324 -4.824 -7.988 1.00 95.44 75 LEU A C 1
ATOM 570 O O . LEU A 1 75 ? 8.938 -5.734 -8.545 1.00 95.44 75 LEU A O 1
ATOM 574 N N . GLN A 1 76 ? 7.410 -4.087 -8.606 1.00 95.25 76 GLN A N 1
ATOM 575 C CA . GLN A 1 76 ? 6.961 -4.297 -9.976 1.00 95.25 76 GLN A CA 1
ATOM 576 C C . GLN A 1 76 ? 7.401 -3.133 -10.858 1.00 95.25 76 GLN A C 1
ATOM 578 O O . GLN A 1 76 ? 7.340 -1.968 -10.448 1.00 95.25 76 GLN A O 1
ATOM 583 N N . PHE A 1 77 ? 7.796 -3.44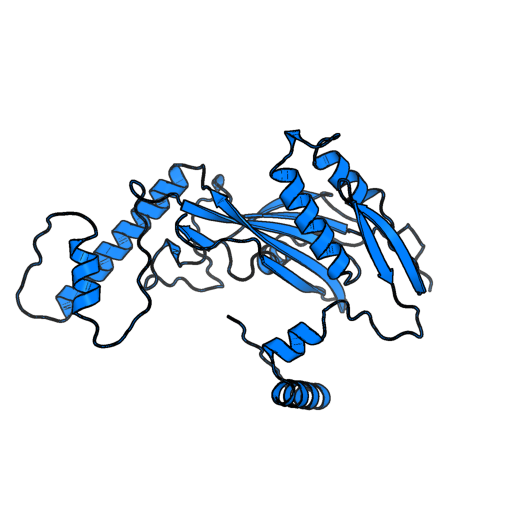2 -12.089 1.00 95.88 77 PHE A N 1
ATOM 584 C CA . PHE A 1 77 ? 8.145 -2.446 -13.092 1.00 95.88 77 PHE A CA 1
ATOM 585 C C . PHE A 1 77 ? 7.085 -2.381 -14.184 1.00 95.88 77 PHE A C 1
ATOM 587 O O . PHE A 1 77 ? 6.388 -3.351 -14.475 1.00 95.88 77 PHE A O 1
ATOM 594 N N . LYS A 1 78 ? 6.946 -1.201 -14.782 1.00 95.31 78 LYS A N 1
ATOM 595 C CA . LYS A 1 78 ? 6.061 -0.964 -15.923 1.00 95.31 78 LYS A CA 1
ATOM 596 C C . LYS A 1 78 ? 6.720 -0.027 -16.913 1.00 95.31 78 LYS A C 1
ATOM 598 O O . LYS A 1 78 ? 7.497 0.851 -16.538 1.00 95.31 78 LYS A O 1
ATOM 603 N N . LEU A 1 79 ? 6.362 -0.171 -18.178 1.00 94.88 79 LEU A N 1
ATOM 604 C CA . LEU A 1 79 ? 6.640 0.844 -19.181 1.00 94.88 79 LEU A CA 1
ATOM 605 C C . LEU A 1 79 ? 5.643 1.996 -19.020 1.00 94.88 79 LEU A C 1
ATOM 607 O O . LEU A 1 79 ? 4.482 1.798 -18.663 1.00 94.88 79 LEU A O 1
ATOM 611 N N . ASN A 1 80 ? 6.069 3.218 -19.330 1.00 92.62 80 ASN A N 1
ATOM 612 C CA . ASN A 1 80 ? 5.213 4.407 -19.257 1.00 92.62 80 ASN A CA 1
ATOM 613 C C . ASN A 1 80 ? 3.981 4.373 -20.179 1.00 92.62 80 ASN A C 1
ATOM 615 O O . ASN A 1 80 ? 3.077 5.187 -20.017 1.00 92.62 80 ASN A O 1
ATOM 619 N N . THR A 1 81 ? 3.958 3.470 -21.159 1.00 90.81 81 THR A N 1
ATOM 620 C CA . THR A 1 81 ? 2.822 3.231 -22.058 1.00 90.81 81 THR A CA 1
ATOM 621 C C . THR A 1 81 ? 1.715 2.394 -21.414 1.00 90.81 81 THR A C 1
ATOM 623 O O . THR A 1 81 ? 0.602 2.352 -21.932 1.00 90.81 81 THR A O 1
ATOM 626 N N . GLU A 1 82 ? 1.995 1.728 -20.293 1.00 91.94 82 GLU A N 1
ATOM 627 C CA . GLU A 1 82 ? 1.040 0.871 -19.596 1.00 91.94 82 GLU A CA 1
ATOM 628 C C . GLU A 1 82 ? 0.126 1.673 -18.667 1.00 91.94 82 GLU A C 1
ATOM 630 O O . GLU A 1 82 ? 0.500 2.728 -18.164 1.00 91.94 82 GLU A O 1
ATOM 635 N N . ALA A 1 83 ? -1.066 1.153 -18.364 1.00 91.06 83 ALA A N 1
ATOM 636 C CA . ALA A 1 83 ? -1.926 1.737 -17.339 1.00 91.06 83 ALA A CA 1
ATOM 637 C C . ALA A 1 83 ? -1.348 1.501 -15.927 1.00 91.06 83 ALA A C 1
ATOM 639 O O . ALA A 1 83 ? -0.959 0.386 -15.555 1.00 91.06 83 ALA A O 1
ATOM 640 N N . HIS A 1 84 ? -1.300 2.563 -15.123 1.00 92.62 84 HIS A N 1
ATOM 641 C CA . HIS A 1 84 ? -0.611 2.570 -13.828 1.00 92.62 84 HIS A CA 1
ATOM 642 C C . HIS A 1 84 ? -1.316 3.443 -12.780 1.00 92.62 84 HIS A C 1
ATOM 644 O O . HIS A 1 84 ? -0.678 4.096 -11.956 1.00 92.62 84 HIS A O 1
ATOM 650 N N . THR A 1 85 ? -2.650 3.450 -12.802 1.00 94.31 85 THR A N 1
ATOM 651 C CA . THR A 1 85 ? -3.448 4.133 -11.778 1.00 94.31 85 THR A CA 1
ATOM 652 C C . THR A 1 85 ? -3.189 3.531 -10.394 1.00 94.31 85 THR A C 1
ATOM 654 O O . THR A 1 85 ? -3.027 2.310 -10.301 1.00 94.31 85 THR A O 1
ATOM 657 N N . PRO A 1 86 ? -3.190 4.344 -9.321 1.00 97.06 86 PRO A N 1
ATOM 658 C CA . PRO A 1 86 ? -3.042 3.838 -7.965 1.00 97.06 86 PRO A CA 1
ATOM 659 C C . PRO A 1 86 ? -4.072 2.758 -7.627 1.00 97.06 86 PRO A C 1
ATOM 661 O O . PRO A 1 86 ? -5.242 2.858 -8.002 1.00 97.06 86 PRO A O 1
ATOM 664 N N . PHE A 1 87 ? -3.637 1.746 -6.888 1.00 95.25 87 PHE A N 1
ATOM 665 C CA . PHE A 1 87 ? -4.442 0.613 -6.459 1.00 95.25 87 PHE A CA 1
ATOM 666 C C . PHE A 1 87 ? -4.379 0.471 -4.939 1.00 95.25 87 PHE A C 1
ATOM 668 O O . PHE A 1 87 ? -3.312 0.598 -4.340 1.00 95.25 87 PHE A O 1
ATOM 675 N N . PHE A 1 88 ? -5.532 0.225 -4.320 1.00 97.12 88 PHE A N 1
ATOM 676 C CA . PHE A 1 88 ? -5.669 0.101 -2.873 1.00 97.12 88 PHE A CA 1
ATOM 677 C C . PHE A 1 88 ? -5.976 -1.341 -2.478 1.00 97.12 88 PHE A C 1
ATOM 679 O O . PHE A 1 88 ? -6.881 -1.951 -3.047 1.00 97.12 88 PHE A O 1
ATOM 686 N N . HIS A 1 89 ? -5.321 -1.827 -1.426 1.00 96.12 89 HIS A N 1
ATOM 687 C CA . HIS A 1 89 ? -5.681 -3.070 -0.747 1.00 96.12 89 HIS A CA 1
ATOM 688 C C . HIS A 1 89 ? -5.462 -2.962 0.763 1.00 96.12 89 HIS A C 1
ATOM 690 O O . HIS A 1 89 ? -4.754 -2.081 1.248 1.00 96.12 89 HIS A O 1
ATOM 696 N N . SER A 1 90 ? -6.064 -3.876 1.522 1.00 96.19 90 SER A N 1
ATOM 697 C CA . SER A 1 90 ? -5.759 -4.049 2.945 1.00 96.19 90 SER A CA 1
ATOM 698 C C . SER A 1 90 ? -5.165 -5.416 3.215 1.00 96.19 90 SER A C 1
ATOM 700 O O . SER A 1 90 ? -5.456 -6.372 2.496 1.00 96.19 90 SER A O 1
ATOM 702 N N . PHE A 1 91 ? -4.460 -5.534 4.326 1.00 96.81 91 PHE A N 1
ATOM 703 C CA . PHE A 1 91 ? -3.955 -6.791 4.845 1.00 96.81 91 PHE A CA 1
ATOM 704 C C . PHE A 1 91 ? -4.095 -6.847 6.369 1.00 96.81 91 PHE A C 1
ATOM 706 O O . PHE A 1 91 ? -4.308 -5.838 7.042 1.00 96.81 91 PHE A O 1
ATOM 713 N N . LEU A 1 92 ? -3.977 -8.052 6.917 1.00 95.25 92 LEU A N 1
ATOM 714 C CA . LEU A 1 92 ? -4.052 -8.321 8.347 1.00 95.25 92 LEU A CA 1
ATOM 715 C C . LEU A 1 92 ? -2.798 -9.087 8.756 1.00 95.25 92 LEU A C 1
ATOM 717 O O . LEU A 1 92 ? -2.525 -10.147 8.198 1.00 95.25 92 LEU A O 1
ATOM 721 N N . ILE A 1 93 ? -2.075 -8.591 9.755 1.00 94.81 93 ILE A N 1
ATOM 722 C CA . ILE A 1 93 ? -1.006 -9.360 10.399 1.00 94.81 93 ILE A CA 1
ATOM 723 C C . ILE A 1 93 ? -1.555 -9.863 11.727 1.00 94.81 93 ILE A C 1
ATOM 725 O O . ILE A 1 93 ? -2.078 -9.088 12.532 1.00 94.81 93 ILE A O 1
ATOM 729 N N . THR A 1 94 ? -1.455 -11.173 11.937 1.00 92.69 94 THR A N 1
ATOM 730 C CA . THR A 1 94 ? -1.765 -11.813 13.217 1.00 92.69 94 THR A CA 1
ATOM 731 C C . THR A 1 94 ? -0.454 -12.222 13.865 1.00 92.69 94 THR A C 1
ATOM 733 O O . THR A 1 94 ? 0.336 -12.940 13.256 1.00 92.69 94 THR A O 1
ATOM 736 N N . ARG A 1 95 ? -0.217 -11.739 15.081 1.00 88.19 95 ARG A N 1
ATOM 737 C CA . ARG A 1 95 ? 0.975 -12.063 15.863 1.00 88.19 95 ARG A CA 1
ATOM 738 C C . ARG A 1 95 ? 0.827 -13.396 16.584 1.00 88.19 95 ARG A C 1
ATOM 740 O O . ARG A 1 95 ? -0.268 -13.942 16.704 1.00 88.19 95 ARG A O 1
ATOM 747 N N . GLU A 1 96 ? 1.945 -13.887 17.108 1.00 88.69 96 GLU A N 1
ATOM 748 C CA . GLU A 1 96 ? 2.000 -15.113 17.911 1.00 88.69 96 GLU A CA 1
ATOM 749 C C . GLU A 1 96 ? 1.112 -15.063 19.166 1.00 88.69 96 GLU A C 1
ATOM 751 O O . GLU A 1 96 ? 0.564 -16.084 19.573 1.00 88.69 96 GLU A O 1
ATOM 756 N N . ASP A 1 97 ? 0.904 -13.874 19.740 1.00 87.88 97 ASP A N 1
ATOM 757 C CA . ASP A 1 97 ? 0.025 -13.645 20.893 1.00 87.88 97 ASP A CA 1
ATOM 758 C C . ASP A 1 97 ? -1.469 -13.566 20.512 1.00 87.88 97 ASP A C 1
ATOM 760 O O . ASP A 1 97 ? -2.327 -13.326 21.363 1.00 87.88 97 ASP A O 1
ATOM 764 N N . GLY A 1 98 ? -1.793 -13.755 19.228 1.00 88.12 98 GLY A N 1
ATOM 765 C CA . GLY A 1 98 ? -3.143 -13.664 18.678 1.00 88.12 98 GLY A CA 1
ATOM 766 C C . GLY A 1 98 ? -3.635 -12.233 18.453 1.00 88.12 98 GLY A C 1
ATOM 767 O O . GLY A 1 98 ? -4.750 -12.047 17.953 1.00 88.12 98 GLY A O 1
ATOM 768 N N . SER A 1 99 ? -2.831 -11.217 18.786 1.00 87.06 99 SER A N 1
ATOM 769 C CA . SER A 1 99 ? -3.162 -9.831 18.471 1.00 87.06 99 SER A CA 1
ATOM 770 C C . SER A 1 99 ? -3.126 -9.593 16.961 1.00 87.06 99 SER A C 1
ATOM 772 O O . SER A 1 99 ? -2.430 -10.272 16.201 1.00 87.06 99 SER A O 1
ATOM 774 N N . ARG A 1 100 ? -3.937 -8.635 16.511 1.00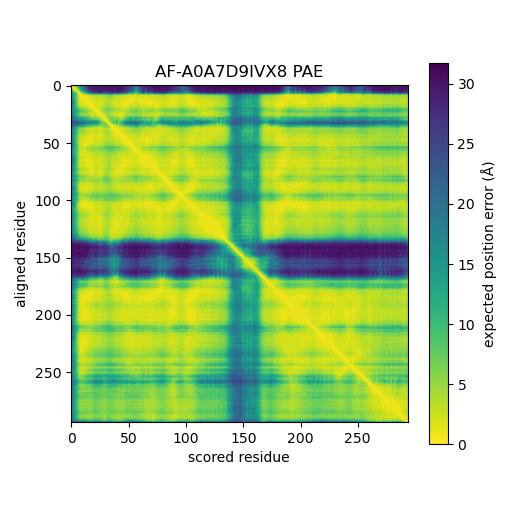 89.50 100 ARG A N 1
ATOM 775 C CA . ARG A 1 100 ? -4.128 -8.321 15.095 1.00 89.50 100 ARG A CA 1
ATOM 776 C C . ARG A 1 100 ? -3.812 -6.860 14.832 1.00 89.50 100 ARG A C 1
ATOM 778 O O . ARG A 1 100 ? -4.228 -5.995 15.597 1.00 89.50 100 ARG A O 1
ATOM 785 N N . MET A 1 101 ? -3.147 -6.600 13.716 1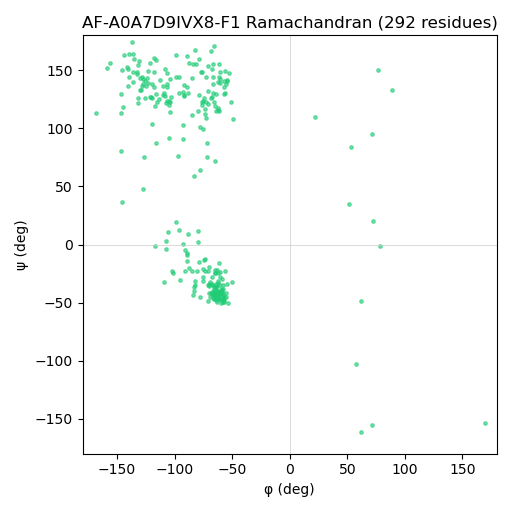.00 92.06 101 MET A N 1
ATOM 786 C CA . MET A 1 101 ? -2.919 -5.257 13.186 1.00 92.06 101 MET A CA 1
ATOM 787 C C . MET A 1 101 ? -3.409 -5.184 11.743 1.00 92.06 101 MET A C 1
ATOM 789 O O . MET A 1 101 ? -3.245 -6.132 10.972 1.00 92.06 101 MET A O 1
ATOM 793 N N . ASN A 1 102 ? -4.027 -4.061 11.393 1.00 95.81 102 ASN A N 1
ATOM 794 C CA . ASN A 1 102 ? -4.629 -3.852 10.083 1.00 95.81 102 ASN A CA 1
ATOM 795 C C . ASN A 1 102 ? -3.714 -2.936 9.280 1.00 95.81 102 ASN A C 1
ATOM 797 O O . ASN A 1 102 ? -3.406 -1.832 9.726 1.00 95.81 102 ASN A O 1
ATOM 801 N N . GLY A 1 103 ? -3.272 -3.406 8.123 1.00 97.81 103 GLY A N 1
ATOM 802 C CA . GLY A 1 103 ? -2.506 -2.619 7.173 1.00 97.81 103 GLY A CA 1
ATOM 803 C C . GLY A 1 103 ? -3.369 -2.202 5.995 1.00 97.81 103 GLY A C 1
ATOM 804 O O . GLY A 1 103 ? -4.213 -2.964 5.523 1.00 97.81 103 GLY A O 1
ATOM 805 N N . PHE A 1 104 ? -3.150 -0.990 5.511 1.00 98.44 104 PHE A N 1
ATOM 806 C CA . PHE A 1 104 ? -3.839 -0.426 4.361 1.00 98.44 104 PHE A CA 1
ATOM 807 C C . PHE A 1 104 ? -2.803 0.165 3.434 1.00 98.44 104 PHE A C 1
ATOM 809 O O . PHE A 1 104 ? -2.057 1.040 3.854 1.00 98.44 104 PHE A O 1
ATOM 816 N N . ALA A 1 105 ? -2.766 -0.301 2.197 1.00 98.62 105 ALA A N 1
ATOM 817 C CA . ALA A 1 105 ? -1.737 0.024 1.232 1.00 98.62 105 ALA A CA 1
ATOM 818 C C . ALA A 1 105 ? -2.353 0.704 0.011 1.00 98.62 105 ALA A C 1
ATOM 820 O O . ALA A 1 105 ? -3.400 0.296 -0.492 1.00 98.62 105 ALA A O 1
ATOM 821 N N . LEU A 1 106 ? -1.685 1.745 -0.473 1.00 98.75 106 LEU A N 1
ATOM 822 C CA . LEU A 1 106 ? -1.951 2.382 -1.752 1.00 98.75 106 LEU A CA 1
ATOM 823 C C . LEU A 1 106 ? -0.685 2.276 -2.597 1.00 98.75 106 LEU A C 1
ATOM 825 O O . LEU A 1 106 ? 0.280 3.011 -2.379 1.00 98.75 106 LEU A O 1
ATOM 829 N N . THR A 1 107 ? -0.706 1.357 -3.557 1.00 98.44 107 THR A N 1
ATOM 830 C CA . THR A 1 107 ? 0.377 1.156 -4.520 1.00 98.44 107 THR A CA 1
ATOM 831 C C . THR A 1 107 ? 0.161 2.054 -5.729 1.00 98.44 107 THR A C 1
ATOM 833 O O . THR A 1 107 ? -0.913 2.062 -6.320 1.00 98.44 107 THR A O 1
ATOM 836 N N . PHE A 1 108 ? 1.184 2.791 -6.128 1.00 98.12 108 PHE A N 1
ATOM 837 C CA . PHE A 1 108 ? 1.217 3.636 -7.317 1.00 98.12 108 PHE A CA 1
ATOM 838 C C . PHE A 1 108 ? 2.559 3.449 -8.026 1.00 98.12 108 PHE A C 1
ATOM 840 O O . PHE A 1 108 ? 3.430 2.737 -7.533 1.00 98.12 108 PHE A O 1
ATOM 847 N N . TYR A 1 109 ? 2.728 4.055 -9.197 1.00 97.81 109 TYR A N 1
ATOM 848 C CA . TYR A 1 109 ? 3.971 3.964 -9.956 1.00 97.81 109 TYR A CA 1
ATOM 849 C C . TYR A 1 109 ? 4.599 5.344 -10.106 1.00 97.81 109 TYR A C 1
ATOM 851 O O . TYR A 1 109 ? 3.907 6.311 -10.423 1.00 97.81 109 TYR A O 1
ATOM 859 N N . GLU A 1 110 ? 5.911 5.425 -9.903 1.00 96.50 110 GLU A N 1
ATOM 860 C CA . GLU A 1 110 ? 6.700 6.628 -10.162 1.00 96.50 110 GLU A CA 1
ATOM 861 C C . GLU A 1 110 ? 7.808 6.345 -11.177 1.00 96.50 110 GLU A C 1
ATOM 863 O O . GLU A 1 110 ? 8.225 5.202 -11.372 1.00 96.50 110 GLU A O 1
ATOM 868 N N . LYS A 1 111 ? 8.276 7.394 -11.857 1.00 96.75 111 LYS A N 1
ATOM 869 C CA . LYS A 1 111 ? 9.383 7.273 -12.806 1.00 96.75 111 LYS A CA 1
ATOM 870 C C . LYS A 1 111 ? 10.666 6.918 -12.060 1.00 96.75 111 LYS A C 1
ATOM 872 O O . LYS A 1 111 ? 11.040 7.617 -11.118 1.00 96.75 111 LYS A O 1
ATOM 877 N N . VAL A 1 112 ? 11.370 5.897 -12.542 1.00 97.06 112 VAL A N 1
ATOM 878 C CA . VAL A 1 112 ? 12.719 5.574 -12.074 1.00 97.06 112 VAL A CA 1
ATOM 879 C C . VAL A 1 112 ? 13.642 6.735 -12.442 1.00 97.06 112 VAL A C 1
ATOM 881 O O . VAL A 1 112 ? 13.819 7.061 -13.617 1.00 97.06 112 VAL A O 1
ATOM 884 N N . LYS A 1 113 ? 14.175 7.411 -11.422 1.00 94.88 113 LYS A N 1
ATOM 885 C CA . LYS A 1 113 ? 15.118 8.532 -11.585 1.00 94.88 113 LYS A CA 1
ATOM 886 C C . LYS A 1 113 ? 16.572 8.071 -11.598 1.00 94.88 113 LYS A C 1
ATOM 888 O O . LYS A 1 113 ? 17.427 8.782 -12.113 1.00 94.88 113 LYS A O 1
ATOM 893 N N . ASP A 1 114 ? 16.827 6.909 -11.014 1.00 95.69 114 ASP A N 1
ATOM 894 C CA . ASP A 1 114 ? 18.152 6.328 -10.899 1.00 95.69 114 ASP A CA 1
ATOM 895 C C . ASP A 1 114 ? 18.603 5.724 -12.234 1.00 95.69 114 ASP A C 1
ATOM 897 O O . ASP A 1 114 ? 17.945 4.838 -12.793 1.00 95.69 114 ASP A O 1
ATOM 901 N N . TYR A 1 115 ? 19.718 6.233 -12.757 1.00 94.75 115 TYR A N 1
ATOM 902 C CA . TYR A 1 115 ? 20.276 5.773 -14.022 1.00 94.75 115 TYR A CA 1
ATOM 903 C C . TYR A 1 115 ? 20.864 4.364 -13.902 1.00 94.75 115 TYR A C 1
ATOM 905 O O . TYR A 1 115 ? 20.700 3.576 -14.830 1.00 94.75 115 TYR A O 1
ATOM 913 N N . GLU A 1 116 ? 21.470 4.015 -12.763 1.00 95.81 116 GLU A N 1
ATOM 914 C CA . GLU A 1 116 ? 22.080 2.696 -12.555 1.00 95.81 116 GLU A CA 1
ATOM 915 C C . GLU A 1 116 ? 21.010 1.599 -12.560 1.00 95.81 116 GLU A C 1
ATOM 917 O O . GLU A 1 116 ? 21.206 0.529 -13.130 1.00 95.81 116 GLU A O 1
ATOM 922 N N . ILE A 1 117 ? 19.820 1.893 -12.026 1.00 96.31 117 ILE A N 1
ATOM 923 C CA . ILE A 1 117 ? 18.665 0.987 -12.098 1.00 96.31 117 ILE A CA 1
ATOM 924 C C . ILE A 1 117 ? 18.173 0.824 -13.539 1.00 96.31 117 ILE A C 1
ATOM 926 O O . ILE A 1 117 ? 17.870 -0.291 -13.973 1.00 96.31 117 ILE A O 1
ATOM 930 N N . CYS A 1 118 ? 18.085 1.922 -14.295 1.00 96.31 118 CYS A N 1
ATOM 931 C CA . CYS A 1 118 ? 17.688 1.874 -15.702 1.00 96.31 118 CYS A CA 1
ATOM 932 C C . CYS A 1 118 ? 18.686 1.061 -16.542 1.00 96.31 118 CYS A C 1
ATOM 934 O O . CYS A 1 118 ? 18.270 0.273 -17.392 1.00 96.31 118 CYS A O 1
ATOM 936 N N . GLU A 1 119 ? 19.985 1.236 -16.298 1.00 95.94 119 GLU A N 1
ATOM 937 C CA . GLU A 1 119 ? 21.058 0.496 -16.960 1.00 95.94 119 GLU A CA 1
ATOM 938 C C . GLU A 1 119 ? 21.030 -0.986 -16.575 1.00 95.94 119 GLU A C 1
ATOM 940 O O . GLU A 1 119 ? 21.034 -1.845 -17.456 1.00 95.94 119 GLU A O 1
ATOM 945 N N . ALA A 1 120 ? 20.891 -1.305 -15.285 1.00 95.88 120 ALA A N 1
ATOM 946 C CA . ALA A 1 120 ? 20.750 -2.679 -14.813 1.00 95.88 120 ALA A CA 1
ATOM 947 C C . ALA A 1 120 ? 19.544 -3.384 -15.456 1.00 95.88 120 ALA A C 1
ATOM 949 O O . ALA A 1 120 ? 19.663 -4.521 -15.915 1.00 95.88 120 ALA A O 1
ATOM 950 N N . MET A 1 121 ? 18.398 -2.702 -15.568 1.00 95.94 121 MET A N 1
ATOM 951 C CA . MET A 1 121 ? 17.218 -3.237 -16.255 1.00 95.94 121 MET A CA 1
ATOM 952 C C . MET A 1 121 ? 17.487 -3.490 -17.747 1.00 95.94 121 MET A C 1
ATOM 954 O O . MET A 1 121 ? 17.053 -4.510 -18.284 1.00 95.94 121 MET A O 1
ATOM 958 N N . GLN A 1 122 ? 18.226 -2.601 -18.422 1.00 95.62 122 GLN A N 1
ATOM 959 C CA . GLN A 1 122 ? 18.620 -2.794 -19.822 1.00 95.62 122 GLN A CA 1
ATOM 960 C C . GLN A 1 122 ? 19.567 -3.992 -19.986 1.00 95.62 122 GLN A C 1
ATOM 962 O O . GLN A 1 122 ? 19.359 -4.814 -20.875 1.00 95.62 122 GLN A O 1
ATOM 967 N N . ILE A 1 123 ? 20.546 -4.157 -19.093 1.00 95.06 123 ILE A N 1
ATOM 968 C CA . ILE A 1 123 ? 21.460 -5.309 -19.096 1.00 95.06 123 ILE A CA 1
ATOM 969 C C . ILE A 1 123 ? 20.679 -6.617 -18.919 1.00 95.06 123 ILE A C 1
ATOM 971 O O . ILE A 1 123 ? 20.873 -7.565 -19.684 1.00 95.06 123 ILE A O 1
ATOM 975 N N . LEU A 1 124 ? 19.752 -6.671 -17.955 1.00 93.94 124 LEU A N 1
ATOM 976 C CA . LEU A 1 124 ? 18.883 -7.836 -17.759 1.00 93.94 124 LEU A CA 1
ATOM 977 C C . LEU A 1 124 ? 18.046 -8.129 -19.010 1.00 93.94 124 LEU A C 1
ATOM 979 O O . LEU A 1 124 ? 17.840 -9.294 -19.363 1.00 93.94 124 LEU A O 1
ATOM 983 N N . GLN A 1 125 ? 17.571 -7.084 -19.690 1.00 93.12 125 GLN A N 1
ATOM 984 C CA . GLN A 1 125 ? 16.791 -7.202 -20.919 1.00 93.12 125 GLN A CA 1
ATOM 985 C C . GLN A 1 125 ? 17.616 -7.788 -22.067 1.00 93.12 125 GLN A C 1
ATOM 987 O O . GLN A 1 125 ? 17.125 -8.672 -22.773 1.00 93.12 125 GLN A O 1
ATOM 992 N N . ASP A 1 126 ? 18.865 -7.356 -22.225 1.00 92.25 126 ASP A N 1
ATOM 993 C CA . ASP A 1 126 ? 19.777 -7.864 -23.250 1.00 92.25 126 ASP A CA 1
ATOM 994 C C . ASP A 1 126 ? 20.165 -9.325 -22.980 1.00 92.25 126 ASP A C 1
ATOM 996 O O . ASP A 1 126 ? 20.150 -10.155 -23.895 1.00 92.25 126 ASP A O 1
ATOM 1000 N N . MET A 1 127 ? 20.425 -9.673 -21.713 1.00 91.25 127 MET A N 1
ATOM 1001 C CA . MET A 1 127 ? 20.674 -11.056 -21.287 1.00 91.25 127 MET A CA 1
ATOM 1002 C C . MET A 1 127 ? 19.486 -11.970 -21.605 1.00 91.25 127 MET A C 1
ATOM 1004 O O . MET A 1 127 ? 19.668 -13.032 -22.202 1.00 91.25 127 MET A O 1
ATOM 1008 N N . TYR A 1 128 ? 18.268 -11.536 -21.267 1.00 89.50 128 TYR A N 1
ATOM 1009 C CA . TYR A 1 128 ? 17.039 -12.274 -21.564 1.00 89.50 128 TYR A CA 1
ATOM 1010 C C . TYR A 1 128 ? 16.871 -12.528 -23.070 1.00 89.50 128 TYR A C 1
ATOM 1012 O O . TYR A 1 128 ? 16.571 -13.642 -23.503 1.00 89.50 128 TYR A O 1
ATOM 1020 N N . MET A 1 129 ? 17.128 -11.510 -23.893 1.00 88.06 129 MET A N 1
ATOM 1021 C CA . MET A 1 129 ? 17.034 -11.615 -25.351 1.00 88.06 129 MET A CA 1
ATOM 1022 C C . MET A 1 129 ? 18.082 -12.571 -25.935 1.00 88.06 129 MET A C 1
ATOM 1024 O O . MET A 1 129 ? 17.762 -13.378 -26.813 1.00 88.06 129 MET A O 1
ATOM 1028 N N . ALA A 1 130 ? 19.319 -12.523 -25.432 1.00 88.81 130 ALA A N 1
ATOM 1029 C CA . ALA A 1 130 ? 20.376 -13.447 -25.830 1.00 88.81 130 ALA A CA 1
ATOM 1030 C C . ALA A 1 130 ? 20.014 -14.904 -25.489 1.00 88.81 130 ALA A C 1
ATOM 1032 O O . ALA A 1 130 ? 20.189 -15.799 -26.320 1.00 88.81 130 ALA A O 1
ATOM 1033 N N . GLU A 1 131 ? 19.447 -15.150 -24.306 1.00 85.94 131 GLU A N 1
ATOM 1034 C CA . GLU A 1 131 ? 19.017 -16.484 -23.877 1.00 85.94 131 GLU A CA 1
ATOM 1035 C C . GLU A 1 131 ? 17.870 -17.040 -24.737 1.00 85.94 131 GLU A C 1
ATOM 1037 O O . GLU A 1 131 ? 17.897 -18.210 -25.146 1.00 85.94 131 GLU A O 1
ATOM 1042 N N . LEU A 1 132 ? 16.893 -16.202 -25.098 1.00 82.12 132 LEU A N 1
ATOM 1043 C CA . LEU A 1 132 ? 15.831 -16.595 -26.025 1.00 82.12 132 LEU A CA 1
ATOM 1044 C C . LEU A 1 132 ? 16.383 -16.947 -27.417 1.00 82.12 132 LEU A C 1
ATOM 1046 O O . LEU A 1 132 ? 15.974 -17.951 -28.012 1.00 82.12 132 LEU A O 1
ATOM 1050 N N . ALA A 1 133 ? 17.342 -16.170 -27.931 1.00 82.56 133 ALA A N 1
ATOM 1051 C CA . ALA A 1 133 ? 17.988 -16.448 -29.213 1.00 82.56 133 ALA A CA 1
ATOM 1052 C C . ALA A 1 133 ? 18.744 -17.792 -29.191 1.00 82.56 133 ALA A C 1
ATOM 1054 O O . ALA A 1 133 ? 18.596 -18.609 -30.107 1.00 82.56 133 ALA A O 1
ATOM 1055 N N . LEU A 1 134 ? 19.482 -18.081 -28.115 1.00 81.31 134 LEU A N 1
ATOM 1056 C CA . LEU A 1 134 ? 20.167 -19.366 -27.917 1.00 81.31 134 LEU A CA 1
ATOM 1057 C C . LEU A 1 134 ? 19.186 -20.543 -27.804 1.00 81.31 134 LEU A C 1
ATOM 1059 O O . LEU A 1 134 ? 19.444 -21.626 -28.329 1.00 81.31 134 LEU A O 1
ATOM 1063 N N . SER A 1 135 ? 18.035 -20.337 -27.169 1.00 73.75 135 SER A N 1
ATOM 1064 C CA . SER A 1 135 ? 16.996 -21.365 -27.042 1.00 73.75 135 SER A CA 1
ATOM 1065 C C . SER A 1 135 ? 16.352 -21.706 -28.393 1.00 73.75 135 SER A C 1
ATOM 1067 O O . SER A 1 135 ? 16.062 -22.871 -28.672 1.00 73.75 135 SER A O 1
ATOM 1069 N N . SER A 1 136 ? 16.203 -20.717 -29.281 1.00 64.00 136 SER A N 1
ATOM 1070 C CA . SER A 1 136 ? 15.647 -20.920 -30.628 1.00 64.00 136 SER A CA 1
ATOM 1071 C C . SER A 1 136 ? 16.554 -21.757 -31.546 1.00 64.00 136 SER A C 1
ATOM 1073 O O . SER A 1 136 ? 16.063 -22.570 -32.329 1.00 64.00 136 SER A O 1
ATOM 1075 N N . THR A 1 137 ? 17.879 -21.647 -31.409 1.00 58.38 137 THR A N 1
ATOM 1076 C CA . THR A 1 137 ? 18.843 -22.371 -32.264 1.00 58.38 137 THR A CA 1
ATOM 1077 C C . THR A 1 137 ? 18.979 -23.856 -31.917 1.00 58.38 137 THR A C 1
ATOM 1079 O O . THR A 1 137 ? 19.333 -24.653 -32.782 1.00 58.38 137 THR A O 1
ATOM 1082 N N . LYS A 1 138 ? 18.616 -24.274 -30.696 1.00 54.56 138 LYS A N 1
ATOM 1083 C CA . LYS A 1 138 ? 18.615 -25.694 -30.294 1.00 54.56 138 LYS A CA 1
ATOM 1084 C C . LYS A 1 138 ? 17.470 -26.517 -30.901 1.00 54.56 138 LYS A C 1
ATOM 1086 O O . LYS A 1 138 ? 17.514 -27.741 -30.826 1.00 54.56 138 LYS A O 1
ATOM 1091 N N . THR A 1 139 ? 16.460 -25.881 -31.504 1.00 49.56 139 THR A N 1
ATOM 1092 C CA . THR A 1 139 ? 15.261 -26.570 -32.024 1.00 49.56 139 THR A CA 1
ATOM 1093 C C . THR A 1 139 ? 15.179 -26.664 -33.552 1.00 49.56 139 THR A C 1
ATOM 1095 O O . THR A 1 139 ? 14.278 -27.337 -34.052 1.00 49.56 139 THR A O 1
ATOM 1098 N N . ARG A 1 140 ? 16.114 -26.079 -34.324 1.00 44.97 140 ARG A N 1
ATOM 1099 C CA . ARG A 1 140 ? 16.143 -26.219 -35.795 1.00 44.97 140 ARG A CA 1
ATOM 1100 C C . ARG A 1 140 ? 17.552 -26.236 -36.394 1.00 44.97 140 ARG A C 1
ATOM 1102 O O . ARG A 1 140 ? 18.354 -25.332 -36.185 1.00 44.97 140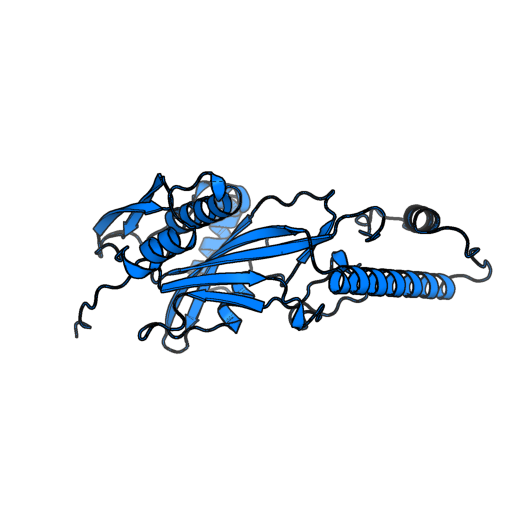 ARG A O 1
ATOM 1109 N N . SER A 1 141 ? 17.792 -27.244 -37.230 1.00 48.53 141 SER A N 1
ATOM 1110 C CA . SER A 1 141 ? 18.886 -27.324 -38.195 1.00 48.53 141 SER A CA 1
ATOM 1111 C C . SER A 1 141 ? 18.861 -26.122 -39.154 1.00 48.53 141 SER A C 1
ATOM 1113 O O . SER A 1 141 ? 17.831 -25.838 -39.754 1.00 48.53 141 SER A O 1
ATOM 1115 N N . HIS A 1 142 ? 20.012 -25.465 -39.320 1.00 47.25 142 HIS A N 1
ATOM 1116 C CA . HIS A 1 142 ? 20.366 -24.536 -40.405 1.00 47.25 142 HIS A CA 1
ATOM 1117 C C . HIS A 1 142 ? 19.428 -23.346 -40.705 1.00 47.25 142 HIS A C 1
ATOM 1119 O O . HIS A 1 142 ? 18.713 -23.349 -41.700 1.00 47.25 142 HIS A O 1
ATOM 1125 N N . SER A 1 143 ? 19.582 -22.246 -39.960 1.00 40.91 143 SER A N 1
ATOM 1126 C CA . SER A 1 143 ? 19.634 -20.889 -40.544 1.00 40.91 143 SER A CA 1
ATOM 1127 C C . SER A 1 143 ? 20.106 -19.882 -39.490 1.00 40.91 143 SER A C 1
ATOM 1129 O O . SER A 1 143 ? 19.403 -19.642 -38.510 1.00 40.91 143 SER A O 1
ATOM 1131 N N . ALA A 1 144 ? 21.295 -19.305 -39.677 1.00 43.91 144 ALA A N 1
ATOM 1132 C CA . ALA A 1 144 ? 21.785 -18.205 -38.851 1.00 43.91 144 ALA A CA 1
ATOM 1133 C C . ALA A 1 144 ? 20.904 -16.966 -39.075 1.00 43.91 144 ALA A C 1
ATOM 1135 O O . ALA A 1 144 ? 20.755 -16.514 -40.211 1.00 43.91 144 ALA A O 1
ATOM 1136 N N . ILE A 1 145 ? 20.311 -16.429 -38.008 1.00 51.25 145 ILE A N 1
ATOM 1137 C CA . ILE A 1 145 ? 19.612 -15.142 -38.055 1.00 51.25 145 ILE A CA 1
ATOM 1138 C C . ILE A 1 145 ? 20.696 -14.051 -38.105 1.00 51.25 145 ILE A C 1
ATOM 1140 O O . ILE A 1 145 ? 21.562 -14.044 -37.225 1.00 51.25 145 ILE A O 1
ATOM 1144 N N . PRO A 1 146 ? 20.715 -13.158 -39.113 1.00 42.69 146 PRO A N 1
ATOM 1145 C CA . PRO A 1 146 ? 21.704 -12.095 -39.179 1.00 42.69 146 PRO A CA 1
ATOM 1146 C C . PRO A 1 146 ? 21.535 -11.139 -38.001 1.00 42.69 146 PRO A C 1
ATOM 1148 O O . PRO A 1 146 ? 20.448 -10.629 -37.741 1.00 42.69 146 PRO A O 1
ATOM 1151 N N . PHE A 1 147 ? 22.646 -10.885 -37.321 1.00 49.09 147 PHE A N 1
ATOM 1152 C CA . PHE A 1 147 ? 22.801 -9.895 -36.263 1.00 49.09 147 PHE A CA 1
ATOM 1153 C C . PHE A 1 147 ? 22.780 -8.490 -36.894 1.00 49.09 147 PHE A C 1
ATOM 1155 O O . PHE A 1 147 ? 23.827 -7.887 -37.117 1.00 49.09 147 PHE A O 1
ATOM 1162 N N . ARG A 1 148 ? 21.605 -7.997 -37.302 1.00 43.38 148 ARG A N 1
ATOM 1163 C CA . ARG A 1 148 ? 21.434 -6.608 -37.751 1.00 43.38 148 ARG A CA 1
ATOM 1164 C C . ARG A 1 148 ? 20.063 -6.068 -37.337 1.00 43.38 148 ARG A C 1
ATOM 1166 O O . ARG A 1 148 ? 19.039 -6.595 -37.753 1.00 43.38 148 ARG A O 1
ATOM 1173 N N . ASP A 1 149 ? 20.132 -5.020 -36.523 1.00 41.03 149 ASP A N 1
ATOM 1174 C CA . ASP A 1 149 ? 19.086 -4.123 -36.022 1.00 41.03 149 ASP A CA 1
ATOM 1175 C C . ASP A 1 149 ? 18.073 -4.655 -34.986 1.00 41.03 149 ASP A C 1
ATOM 1177 O O . ASP A 1 149 ? 17.042 -5.261 -35.274 1.00 41.03 149 ASP A O 1
ATOM 1181 N N . HIS A 1 150 ? 18.440 -4.362 -33.731 1.00 59.28 150 HIS A N 1
ATOM 1182 C CA . HIS A 1 150 ? 17.627 -3.916 -32.596 1.00 59.28 150 HIS A CA 1
ATOM 1183 C C . HIS A 1 150 ? 16.122 -4.226 -32.619 1.00 59.28 150 HIS A C 1
ATOM 1185 O O . HIS A 1 150 ? 15.354 -3.546 -33.287 1.00 59.28 150 HIS A O 1
ATOM 1191 N N . MET A 1 151 ? 15.706 -5.150 -31.738 1.00 52.22 151 MET A N 1
ATOM 1192 C CA . MET A 1 151 ? 14.357 -5.328 -31.157 1.00 52.22 151 MET A CA 1
ATOM 1193 C C . MET A 1 151 ? 13.193 -5.641 -32.121 1.00 52.22 151 MET A C 1
ATOM 1195 O O . MET A 1 151 ? 12.461 -6.603 -31.895 1.00 52.22 151 MET A O 1
ATOM 1199 N N . GLU A 1 152 ? 13.038 -4.895 -33.211 1.00 52.22 152 GLU A N 1
ATOM 1200 C CA . GLU A 1 152 ? 11.943 -4.992 -34.182 1.00 52.22 152 GLU A CA 1
ATOM 1201 C C . GLU A 1 152 ? 12.000 -6.296 -34.988 1.00 52.22 152 GLU A C 1
ATOM 1203 O O . GLU A 1 152 ? 10.984 -6.982 -35.146 1.00 52.22 152 GLU A O 1
ATOM 1208 N N . GLY A 1 153 ? 13.194 -6.722 -35.415 1.00 52.88 153 GLY A N 1
ATOM 1209 C CA . GLY A 1 153 ? 13.375 -8.008 -36.099 1.00 52.88 153 GLY A CA 1
ATOM 1210 C C . GLY A 1 153 ? 13.004 -9.212 -35.221 1.00 52.88 153 GLY A C 1
ATOM 1211 O O . GLY A 1 153 ? 12.461 -10.206 -35.709 1.00 52.88 153 GLY A O 1
ATOM 1212 N N . PHE A 1 154 ? 13.223 -9.105 -33.907 1.00 56.78 154 PHE A N 1
ATOM 1213 C CA . PHE A 1 154 ? 12.939 -10.174 -32.950 1.00 56.78 154 PHE A CA 1
ATOM 1214 C C . PHE A 1 154 ? 11.472 -10.208 -32.503 1.00 56.78 154 PHE A C 1
ATOM 1216 O O . PHE A 1 154 ? 10.883 -11.288 -32.443 1.00 56.78 154 PHE A O 1
ATOM 1223 N N . GLN A 1 155 ? 10.841 -9.049 -32.277 1.00 55.41 155 GLN A N 1
ATOM 1224 C CA . GLN A 1 155 ? 9.388 -8.962 -32.061 1.00 55.41 155 GLN A CA 1
ATOM 1225 C C . GLN A 1 155 ? 8.621 -9.597 -33.231 1.00 55.41 155 GLN A C 1
ATOM 1227 O O . GLN A 1 155 ? 7.691 -10.382 -33.030 1.00 55.41 155 GLN A O 1
ATOM 1232 N N . THR A 1 156 ? 9.072 -9.338 -34.462 1.00 54.06 156 THR A N 1
ATOM 1233 C CA . THR A 1 156 ? 8.504 -9.937 -35.678 1.00 54.06 156 THR A CA 1
ATOM 1234 C C . THR A 1 156 ? 8.708 -11.461 -35.721 1.00 54.06 156 THR A C 1
ATOM 1236 O O . THR A 1 156 ? 7.816 -12.196 -36.144 1.00 54.06 156 THR A O 1
ATOM 1239 N N . TYR A 1 157 ? 9.846 -11.966 -35.229 1.00 54.47 157 TYR A N 1
ATOM 1240 C CA . TYR A 1 157 ? 10.130 -13.405 -35.140 1.00 54.47 157 TYR A CA 1
ATOM 1241 C C . TYR A 1 157 ? 9.257 -14.129 -34.101 1.00 54.47 157 TYR A C 1
ATOM 1243 O O . TYR A 1 157 ? 8.693 -15.183 -34.405 1.00 54.47 157 TYR A O 1
ATOM 1251 N N . LEU A 1 158 ? 9.097 -13.564 -32.898 1.00 54.91 158 LEU A N 1
ATOM 1252 C CA . LEU A 1 158 ? 8.230 -14.122 -31.851 1.00 54.91 158 LEU A CA 1
ATOM 1253 C C . LEU A 1 158 ? 6.769 -14.213 -32.306 1.00 54.91 158 LEU A C 1
ATOM 1255 O O . LEU A 1 158 ? 6.109 -15.228 -32.068 1.00 54.91 158 LEU A O 1
ATOM 1259 N N . ARG A 1 159 ? 6.295 -13.180 -33.013 1.00 53.12 159 ARG A N 1
ATOM 1260 C CA . ARG A 1 159 ? 4.946 -13.113 -33.586 1.00 53.12 159 ARG A CA 1
ATOM 1261 C C . ARG A 1 159 ? 4.702 -14.177 -34.661 1.00 53.12 159 ARG A C 1
ATOM 1263 O O . ARG A 1 159 ? 3.593 -14.693 -34.751 1.00 53.12 159 ARG A O 1
ATOM 1270 N N . ASN A 1 160 ? 5.722 -14.531 -35.446 1.00 50.22 160 ASN A N 1
ATOM 1271 C CA . ASN A 1 160 ? 5.586 -15.460 -36.574 1.00 50.22 160 ASN A CA 1
ATOM 1272 C C . ASN A 1 160 ? 5.756 -16.948 -36.210 1.00 50.22 160 ASN A C 1
ATOM 1274 O O . ASN A 1 160 ? 5.312 -17.801 -36.975 1.00 50.22 160 ASN A O 1
ATOM 1278 N N . ASN A 1 161 ? 6.385 -17.287 -35.077 1.00 48.50 161 ASN A N 1
ATOM 1279 C CA . ASN A 1 161 ? 6.712 -18.679 -34.714 1.00 48.50 161 ASN A CA 1
ATOM 1280 C C . ASN A 1 161 ? 5.860 -19.292 -33.581 1.00 48.50 161 ASN A C 1
ATOM 1282 O O . ASN A 1 161 ? 6.113 -20.437 -33.202 1.00 48.50 161 ASN A O 1
ATOM 1286 N N . SER A 1 162 ? 4.853 -18.592 -33.044 1.00 43.62 162 SER A N 1
ATOM 1287 C CA . SER A 1 162 ? 3.965 -19.141 -32.003 1.00 43.62 162 SER A CA 1
ATOM 1288 C C . SER A 1 162 ? 2.577 -19.507 -32.561 1.00 43.62 162 SER A C 1
ATOM 1290 O O . SER A 1 162 ? 1.874 -18.623 -33.040 1.00 43.62 162 SER A O 1
ATOM 1292 N N . PRO A 1 163 ? 2.133 -20.779 -32.474 1.00 43.59 163 PRO A N 1
ATOM 1293 C CA . PRO A 1 163 ? 0.827 -21.232 -32.975 1.00 43.59 163 PRO A CA 1
ATOM 1294 C C . PRO A 1 163 ? -0.361 -20.909 -32.041 1.00 43.59 163 PRO A C 1
ATOM 1296 O O . PRO A 1 163 ? -1.458 -21.425 -32.242 1.00 43.59 163 PRO A O 1
ATOM 1299 N N . SER A 1 164 ? -0.168 -20.073 -31.016 1.00 44.09 164 SER A N 1
ATOM 1300 C CA . SER A 1 164 ? -1.205 -19.645 -30.067 1.00 44.09 164 SER A CA 1
ATOM 1301 C C . SER A 1 164 ? -1.032 -18.164 -29.691 1.00 44.09 164 SER A C 1
ATOM 1303 O O . SER A 1 164 ? 0.094 -17.661 -29.744 1.00 44.09 164 SER A O 1
ATOM 1305 N N . PRO A 1 165 ? -2.112 -17.448 -29.310 1.00 41.06 165 PRO A N 1
ATOM 1306 C CA . PRO A 1 165 ? -2.027 -16.060 -28.869 1.00 41.06 165 PRO A CA 1
ATOM 1307 C C . PRO A 1 165 ? -1.380 -16.031 -27.480 1.00 41.06 165 PRO A C 1
ATOM 1309 O O . PRO A 1 165 ? -2.057 -16.133 -26.460 1.00 41.06 165 PRO A O 1
ATOM 1312 N N . LYS A 1 166 ? -0.048 -15.986 -27.431 1.00 51.69 166 LYS A N 1
ATOM 1313 C CA . LYS A 1 166 ? 0.680 -15.725 -26.187 1.00 51.69 166 LYS A CA 1
ATOM 1314 C C . LYS A 1 166 ? 0.602 -14.228 -25.857 1.00 51.69 166 LYS A C 1
ATOM 1316 O O . LYS A 1 166 ? 0.546 -13.426 -26.791 1.00 51.69 166 LYS A O 1
ATOM 1321 N N . PRO A 1 167 ? 0.594 -13.856 -24.563 1.00 53.88 167 PRO A N 1
ATOM 1322 C CA . PRO A 1 167 ? 0.686 -12.460 -24.153 1.00 53.88 167 PRO A CA 1
ATOM 1323 C C . PRO A 1 167 ? 1.923 -11.807 -24.782 1.00 53.88 167 PRO A C 1
ATOM 1325 O O . PRO A 1 167 ? 2.967 -12.443 -24.939 1.00 53.88 167 PRO A O 1
ATOM 1328 N N . GLU A 1 168 ? 1.765 -10.557 -25.206 1.00 67.00 168 GLU A N 1
ATOM 1329 C CA . GLU A 1 168 ? 2.816 -9.755 -25.825 1.00 67.00 168 GLU A CA 1
ATOM 1330 C C . GLU A 1 168 ? 3.973 -9.576 -24.831 1.00 67.00 168 GLU A C 1
ATOM 1332 O O . GLU A 1 168 ? 3.787 -8.996 -23.765 1.00 67.00 168 GLU A O 1
ATOM 1337 N N . ILE A 1 169 ? 5.153 -10.124 -25.151 1.00 74.06 169 ILE A N 1
ATOM 1338 C CA . ILE A 1 169 ? 6.337 -10.035 -24.284 1.00 74.06 169 ILE A CA 1
ATOM 1339 C C . ILE A 1 169 ? 6.757 -8.569 -24.189 1.00 74.06 169 ILE A C 1
ATOM 1341 O O . ILE A 1 169 ? 7.110 -7.955 -25.201 1.00 74.06 169 ILE A O 1
ATOM 1345 N N . LYS A 1 170 ? 6.755 -8.014 -22.976 1.00 83.94 170 LYS A N 1
ATOM 1346 C CA . LYS A 1 170 ? 7.122 -6.616 -22.740 1.00 83.94 170 LYS A CA 1
ATOM 1347 C C . LYS A 1 170 ? 8.636 -6.467 -22.726 1.00 83.94 170 LYS A C 1
ATOM 1349 O O . LYS A 1 170 ? 9.315 -6.993 -21.851 1.00 83.94 170 LYS A O 1
ATOM 1354 N N . LEU A 1 171 ? 9.167 -5.741 -23.705 1.00 88.38 171 LEU A N 1
ATOM 1355 C CA . LEU A 1 171 ? 10.602 -5.498 -23.835 1.00 88.38 171 LEU A CA 1
ATOM 1356 C C . LEU A 1 171 ? 10.922 -4.053 -23.459 1.00 88.38 171 LEU A C 1
ATOM 1358 O O . LEU A 1 171 ? 10.412 -3.110 -24.071 1.00 88.38 171 LEU A O 1
ATOM 1362 N N . TYR A 1 172 ? 11.793 -3.880 -22.469 1.00 91.75 172 TYR A N 1
ATOM 1363 C CA . TYR A 1 172 ? 12.330 -2.571 -22.124 1.00 91.75 172 TYR A CA 1
ATOM 1364 C C . TYR A 1 172 ? 13.339 -2.089 -23.170 1.00 91.75 172 TYR A C 1
ATOM 1366 O O . TYR A 1 172 ? 14.094 -2.867 -23.749 1.00 91.75 172 TYR A O 1
ATOM 1374 N N . ASN A 1 173 ? 13.335 -0.784 -23.418 1.00 90.25 173 ASN A N 1
ATOM 1375 C CA . ASN A 1 173 ? 14.313 -0.109 -24.257 1.00 90.25 173 ASN A CA 1
ATOM 1376 C C . ASN A 1 173 ? 14.521 1.278 -23.660 1.00 90.25 173 ASN A C 1
ATOM 1378 O O . ASN A 1 173 ? 13.592 2.087 -23.691 1.00 90.25 173 ASN A O 1
ATOM 1382 N N . SER A 1 174 ? 15.708 1.542 -23.127 1.00 89.88 174 SER A N 1
ATOM 1383 C CA . SER A 1 174 ? 16.026 2.811 -22.468 1.00 89.88 174 SER A CA 1
ATOM 1384 C C . SER A 1 174 ? 15.909 4.045 -23.377 1.00 89.88 174 SER A C 1
ATOM 1386 O O . SER A 1 174 ? 15.672 5.141 -22.875 1.00 89.88 174 SER A O 1
ATOM 1388 N N . GLU A 1 175 ? 16.012 3.898 -24.703 1.00 89.06 175 GLU A N 1
ATOM 1389 C CA . GLU A 1 175 ? 15.855 5.003 -25.662 1.00 89.06 175 GLU A CA 1
ATOM 1390 C C . GLU A 1 175 ? 14.384 5.308 -25.980 1.00 89.06 175 GLU A C 1
ATOM 1392 O O . GLU A 1 175 ? 14.031 6.450 -26.279 1.00 89.06 175 GLU A O 1
ATOM 1397 N N . LYS A 1 176 ? 13.514 4.288 -25.941 1.00 88.56 176 LYS A N 1
ATOM 1398 C CA . LYS A 1 176 ? 12.097 4.399 -26.341 1.00 88.56 176 LYS A CA 1
ATOM 1399 C C . LYS A 1 176 ? 11.137 4.508 -25.152 1.00 88.56 176 LYS A C 1
ATOM 1401 O O . LYS A 1 176 ? 10.034 5.031 -25.311 1.00 88.56 176 LYS A O 1
ATOM 1406 N N . HIS A 1 177 ? 11.524 4.014 -23.978 1.00 92.19 177 HIS A N 1
ATOM 1407 C CA . HIS A 1 177 ? 10.638 3.862 -22.828 1.00 92.19 177 HIS A CA 1
ATOM 1408 C C . HIS A 1 177 ? 11.169 4.583 -21.591 1.00 92.19 177 HIS A C 1
ATOM 1410 O O . HIS A 1 177 ? 12.357 4.554 -21.291 1.00 92.19 177 HIS A O 1
ATOM 1416 N N . ASN A 1 178 ? 10.252 5.166 -20.814 1.00 94.06 178 ASN A N 1
ATOM 1417 C CA . ASN A 1 178 ? 10.544 5.538 -19.434 1.00 94.06 178 ASN A CA 1
ATOM 1418 C C . ASN A 1 178 ? 10.136 4.376 -18.528 1.00 94.06 178 ASN A C 1
ATOM 1420 O O . ASN A 1 178 ? 8.993 3.915 -18.591 1.00 94.06 178 ASN A O 1
ATOM 1424 N N . LEU A 1 179 ? 11.061 3.937 -17.678 1.00 96.44 179 LEU A N 1
ATOM 1425 C CA . LEU A 1 179 ? 10.799 2.894 -16.700 1.00 96.44 179 LEU A CA 1
ATOM 1426 C C . LEU A 1 179 ? 10.039 3.479 -15.504 1.00 96.44 179 LEU A C 1
ATOM 1428 O O . LEU A 1 179 ? 10.445 4.488 -14.920 1.00 96.44 179 LEU A O 1
ATOM 1432 N N . LEU A 1 180 ? 8.928 2.844 -15.150 1.00 97.62 180 LEU A N 1
ATOM 1433 C CA . LEU A 1 180 ? 8.173 3.117 -13.937 1.00 97.62 180 LEU A CA 1
ATOM 1434 C C . LEU A 1 180 ? 8.384 1.984 -12.939 1.00 97.62 180 LEU A C 1
ATOM 1436 O O . LEU A 1 180 ? 8.510 0.825 -13.333 1.00 97.62 180 LEU A O 1
ATOM 1440 N N . VAL A 1 181 ? 8.359 2.314 -11.653 1.00 97.75 181 VAL A N 1
ATOM 1441 C CA . VAL A 1 181 ? 8.492 1.351 -10.560 1.00 97.75 181 VAL A CA 1
ATOM 1442 C C . VAL A 1 181 ? 7.389 1.544 -9.531 1.00 97.75 181 VAL A C 1
ATOM 1444 O O . VAL A 1 181 ? 6.966 2.672 -9.265 1.00 97.75 181 VAL A O 1
ATOM 1447 N N . SER A 1 182 ? 6.898 0.441 -8.971 1.00 97.94 182 SER A N 1
ATOM 1448 C CA . SER A 1 182 ? 5.886 0.464 -7.923 1.00 97.94 182 SER A CA 1
ATOM 1449 C C . SER A 1 182 ? 6.430 1.081 -6.634 1.00 97.94 182 SER A C 1
ATOM 1451 O O . SER A 1 182 ? 7.524 0.745 -6.180 1.00 97.94 182 SER A O 1
ATOM 1453 N N . LYS A 1 183 ? 5.612 1.908 -5.996 1.00 98.19 183 LYS A N 1
ATOM 1454 C CA . LYS A 1 183 ? 5.825 2.486 -4.672 1.00 98.19 183 LYS A CA 1
ATOM 1455 C C . LYS A 1 183 ? 4.526 2.405 -3.893 1.00 98.19 183 LYS A C 1
ATOM 1457 O O . LYS A 1 183 ? 3.448 2.458 -4.479 1.00 98.19 183 LYS A O 1
ATOM 1462 N N . CYS A 1 184 ? 4.614 2.261 -2.582 1.00 98.62 184 CYS A N 1
ATOM 1463 C CA . CYS A 1 184 ? 3.450 2.076 -1.734 1.00 98.62 184 CYS A CA 1
ATOM 1464 C C . CYS A 1 184 ? 3.470 3.044 -0.554 1.00 98.62 184 CYS A C 1
ATOM 1466 O O . CYS A 1 184 ? 4.481 3.164 0.135 1.00 98.62 184 CYS A O 1
ATOM 1468 N N . LEU A 1 185 ? 2.329 3.690 -0.306 1.00 98.75 185 LEU A N 1
ATOM 1469 C CA . LEU A 1 185 ? 2.021 4.334 0.971 1.00 98.75 185 LEU A CA 1
ATOM 1470 C C . LEU A 1 185 ? 1.191 3.364 1.809 1.00 98.75 185 LEU A C 1
ATOM 1472 O O . LEU A 1 185 ? 0.189 2.847 1.316 1.00 98.75 185 LEU A O 1
ATOM 1476 N N . CYS A 1 186 ? 1.570 3.132 3.061 1.00 98.69 186 CYS A N 1
ATOM 1477 C CA . CYS A 1 186 ? 0.870 2.221 3.954 1.00 98.69 186 CYS A CA 1
ATOM 1478 C C . CYS A 1 186 ? 0.518 2.881 5.293 1.00 98.69 186 CYS A C 1
ATOM 1480 O O . CYS A 1 186 ? 1.328 3.588 5.888 1.00 98.69 186 CYS A O 1
ATOM 1482 N N . LEU A 1 187 ? -0.697 2.623 5.780 1.00 98.62 187 LEU A N 1
ATOM 1483 C CA . LEU A 1 187 ? -1.140 2.935 7.137 1.00 98.62 187 LEU A CA 1
ATOM 1484 C C . LEU A 1 187 ? -1.303 1.642 7.929 1.00 98.62 187 LEU A C 1
ATOM 1486 O O . LEU A 1 187 ? -1.996 0.728 7.487 1.00 98.62 187 LEU A O 1
ATOM 1490 N N . VAL A 1 188 ? -0.718 1.593 9.121 1.00 97.75 188 VAL A N 1
ATOM 1491 C CA . VAL A 1 188 ? -0.927 0.514 10.091 1.00 97.75 188 VAL A CA 1
ATOM 1492 C C . VAL A 1 188 ? -1.826 1.038 11.200 1.00 97.75 188 VAL A C 1
ATOM 1494 O O . VAL A 1 188 ? -1.519 2.049 11.831 1.00 97.75 188 VAL A O 1
ATOM 1497 N N . MET A 1 189 ? -2.946 0.359 11.432 1.00 95.94 189 MET A N 1
ATOM 1498 C CA . MET A 1 189 ? -4.002 0.795 12.341 1.00 95.94 189 MET A CA 1
ATOM 1499 C C . MET A 1 189 ? -4.451 -0.349 13.267 1.00 95.94 189 MET A C 1
ATOM 1501 O O . MET A 1 189 ? -4.495 -1.516 12.855 1.00 95.94 189 MET A O 1
ATOM 1505 N N . PRO A 1 190 ? -4.878 -0.036 14.503 1.00 92.81 190 PRO A N 1
ATOM 1506 C CA . PRO A 1 190 ? -5.360 -1.043 15.447 1.00 92.81 190 PRO A CA 1
ATOM 1507 C C . PRO A 1 190 ? -6.725 -1.636 15.059 1.00 92.81 190 PRO A C 1
ATOM 1509 O O . PRO A 1 190 ? -7.052 -2.741 15.483 1.00 92.81 190 PRO A O 1
ATOM 1512 N N . LEU A 1 191 ? -7.532 -0.933 14.253 1.00 92.69 191 LEU A N 1
ATOM 1513 C CA . LEU A 1 191 ? -8.877 -1.355 13.836 1.00 92.69 191 LEU A CA 1
ATOM 1514 C C . LEU A 1 191 ? -9.075 -1.210 12.313 1.00 92.69 191 LEU A C 1
ATOM 1516 O O . LEU A 1 191 ? -8.421 -0.364 11.699 1.00 92.69 191 LEU A O 1
ATOM 1520 N N . PRO A 1 192 ? -9.987 -1.993 11.699 1.00 92.75 192 PRO A N 1
ATOM 1521 C CA . PRO A 1 192 ? -10.118 -2.084 10.247 1.00 92.75 192 PRO A CA 1
ATOM 1522 C C . PRO A 1 192 ? -10.965 -0.949 9.622 1.00 92.75 192 PRO A C 1
ATOM 1524 O O . PRO A 1 192 ? -11.978 -1.210 8.974 1.00 92.75 192 PRO A O 1
ATOM 1527 N N . PHE A 1 193 ? -10.577 0.320 9.802 1.00 93.88 193 PHE A N 1
ATOM 1528 C CA . PHE A 1 193 ? -11.274 1.476 9.201 1.00 93.88 193 PHE A CA 1
ATOM 1529 C C . PHE A 1 193 ? -10.928 1.660 7.714 1.00 93.88 193 PHE A C 1
ATOM 1531 O O . PHE A 1 193 ? -10.313 2.650 7.318 1.00 93.88 193 PHE A O 1
ATOM 1538 N N . THR A 1 194 ? -11.302 0.683 6.893 1.00 93.75 194 THR A N 1
ATOM 1539 C CA . THR A 1 194 ? -10.926 0.570 5.478 1.00 93.75 194 THR A CA 1
ATOM 1540 C C . THR A 1 194 ? -11.249 1.814 4.658 1.00 93.75 194 THR A C 1
ATOM 1542 O O . THR A 1 194 ? -10.384 2.323 3.945 1.00 93.75 194 THR A O 1
ATOM 1545 N N . SER A 1 195 ? -12.477 2.320 4.747 1.00 93.44 195 SER A N 1
ATOM 1546 C CA . SER A 1 195 ? -12.941 3.466 3.964 1.00 93.44 195 SER A CA 1
ATOM 1547 C C . SER A 1 195 ? -12.182 4.738 4.348 1.00 93.44 195 SER A C 1
ATOM 1549 O O . SER A 1 195 ? -11.711 5.487 3.481 1.00 93.44 195 SER A O 1
ATOM 1551 N N . ALA A 1 196 ? -11.965 4.938 5.652 1.00 95.50 196 ALA A N 1
ATOM 1552 C CA . ALA A 1 196 ? -11.174 6.049 6.165 1.00 95.50 196 ALA A CA 1
ATOM 1553 C C . ALA A 1 196 ? -9.711 5.949 5.711 1.00 95.50 196 ALA A C 1
ATOM 1555 O O . ALA A 1 196 ? -9.176 6.917 5.176 1.00 95.50 196 ALA A O 1
ATOM 1556 N N . ALA A 1 197 ? -9.089 4.775 5.840 1.00 97.06 197 ALA A N 1
ATOM 1557 C CA . ALA A 1 197 ? -7.705 4.544 5.438 1.00 97.06 197 ALA A CA 1
ATOM 1558 C C . ALA A 1 197 ? -7.502 4.742 3.928 1.00 97.06 197 ALA A C 1
ATOM 1560 O O . ALA A 1 197 ? -6.578 5.445 3.518 1.00 97.06 197 ALA A O 1
ATOM 1561 N N . LYS A 1 198 ? -8.407 4.205 3.097 1.00 96.88 198 LYS A N 1
ATOM 1562 C CA . LYS A 1 198 ? -8.412 4.412 1.642 1.00 96.88 198 LYS A CA 1
ATOM 1563 C C . LYS A 1 198 ? -8.507 5.891 1.296 1.00 96.88 198 LYS A C 1
ATOM 1565 O O . LYS A 1 198 ? -7.752 6.377 0.455 1.00 96.88 198 LYS A O 1
ATOM 1570 N N . THR A 1 199 ? -9.416 6.613 1.946 1.00 96.75 199 THR A N 1
ATOM 1571 C CA . THR A 1 199 ? -9.595 8.052 1.726 1.00 96.75 199 THR A CA 1
ATOM 1572 C C . THR A 1 199 ? -8.345 8.828 2.137 1.00 96.75 199 THR A C 1
ATOM 1574 O O . THR A 1 199 ? -7.862 9.654 1.365 1.00 96.75 199 THR A O 1
ATOM 1577 N N . CYS A 1 200 ? -7.778 8.530 3.309 1.00 97.94 200 CYS A N 1
ATOM 1578 C CA . CYS A 1 200 ? -6.552 9.156 3.795 1.00 97.94 200 CYS A CA 1
ATOM 1579 C C . CYS A 1 200 ? -5.377 8.930 2.844 1.00 97.94 200 CYS A C 1
ATOM 1581 O O . CYS A 1 200 ? -4.746 9.895 2.427 1.00 97.94 200 CYS A O 1
ATOM 1583 N N . LEU A 1 201 ? -5.117 7.686 2.439 1.00 98.31 201 LEU A N 1
ATOM 1584 C CA . LEU A 1 201 ? -4.016 7.360 1.532 1.00 98.31 201 LEU A CA 1
ATOM 1585 C C . LEU A 1 201 ? -4.154 8.053 0.176 1.00 98.31 201 LEU A C 1
ATOM 1587 O O . LEU A 1 201 ? -3.175 8.597 -0.325 1.00 98.31 201 LEU A O 1
ATOM 1591 N N . ASN A 1 202 ? -5.361 8.094 -0.400 1.00 97.62 202 ASN A N 1
ATOM 1592 C CA . ASN A 1 202 ? -5.595 8.815 -1.654 1.00 97.62 202 ASN A CA 1
ATOM 1593 C C . ASN A 1 202 ? -5.348 10.321 -1.502 1.00 97.62 202 ASN A C 1
ATOM 1595 O O . ASN A 1 202 ? -4.771 10.938 -2.395 1.00 97.62 202 ASN A O 1
ATOM 1599 N N . LYS A 1 203 ? -5.754 10.918 -0.376 1.00 96.69 203 LYS A N 1
ATOM 1600 C CA . LYS A 1 203 ? -5.502 12.337 -0.087 1.00 96.69 203 LYS A CA 1
ATOM 1601 C C . LYS A 1 203 ? -4.015 12.622 0.114 1.00 96.69 203 LYS A C 1
ATOM 1603 O O . LYS A 1 203 ? -3.526 13.589 -0.452 1.00 96.69 203 LYS A O 1
ATOM 1608 N N . ILE A 1 204 ? -3.297 11.775 0.854 1.00 97.38 204 ILE A N 1
ATOM 1609 C CA . ILE A 1 204 ? -1.842 11.891 1.052 1.00 97.38 204 ILE A CA 1
ATOM 1610 C C . ILE A 1 204 ? -1.120 11.769 -0.293 1.00 97.38 204 ILE A C 1
ATOM 1612 O O . ILE A 1 204 ? -0.291 12.611 -0.617 1.00 97.38 204 ILE A O 1
ATOM 1616 N N . TYR A 1 205 ? -1.480 10.770 -1.103 1.00 97.31 205 TYR A N 1
ATOM 1617 C CA . TYR A 1 205 ? -0.917 10.585 -2.439 1.00 97.31 205 TYR A CA 1
ATOM 1618 C C . TYR A 1 205 ? -1.134 11.813 -3.328 1.00 97.31 205 TYR A C 1
ATOM 1620 O O . TYR A 1 205 ? -0.182 12.320 -3.910 1.00 97.31 205 TYR A O 1
ATOM 1628 N N . ARG A 1 206 ? -2.366 12.336 -3.395 1.00 95.94 206 ARG A N 1
ATOM 1629 C CA . ARG A 1 206 ? -2.663 13.553 -4.166 1.00 95.94 206 ARG A CA 1
ATOM 1630 C C . ARG A 1 206 ? -1.922 14.770 -3.618 1.00 95.94 206 ARG A C 1
ATOM 1632 O O . ARG A 1 206 ? -1.372 15.518 -4.412 1.00 95.94 206 ARG A O 1
ATOM 1639 N N . GLY A 1 207 ? -1.858 14.922 -2.295 1.00 95.00 207 GLY A N 1
ATOM 1640 C CA . GLY A 1 207 ? -1.114 15.993 -1.634 1.00 95.00 207 GLY A CA 1
ATOM 1641 C C . GLY A 1 207 ? 0.373 15.983 -1.986 1.00 95.00 207 GLY A C 1
ATOM 1642 O O . GLY A 1 207 ? 0.922 17.040 -2.257 1.00 95.00 207 GLY A O 1
ATOM 1643 N N . GLY A 1 208 ? 0.995 14.804 -2.084 1.00 94.06 208 GLY A N 1
ATOM 1644 C CA . GLY A 1 208 ? 2.386 14.663 -2.534 1.00 94.06 208 GLY A CA 1
ATOM 1645 C C . GLY A 1 208 ? 2.608 14.953 -4.027 1.00 94.06 208 GLY A C 1
ATOM 1646 O O . GLY A 1 208 ? 3.732 15.210 -4.443 1.00 94.06 208 GLY A O 1
ATOM 1647 N N . LEU A 1 209 ? 1.558 14.918 -4.857 1.00 93.44 209 LEU A N 1
ATOM 1648 C CA . LEU A 1 209 ? 1.640 15.336 -6.264 1.00 93.44 209 LEU A CA 1
ATOM 1649 C C . LEU A 1 209 ? 1.455 16.847 -6.446 1.00 93.44 209 LEU A C 1
ATOM 1651 O O . LEU A 1 209 ? 1.869 17.387 -7.469 1.00 93.44 209 LEU A O 1
ATOM 1655 N N . THR A 1 210 ? 0.807 17.510 -5.489 1.00 92.44 210 THR A N 1
ATOM 1656 C CA . THR A 1 210 ? 0.458 18.936 -5.529 1.00 92.44 210 THR A CA 1
ATOM 1657 C C . THR A 1 210 ? 0.942 19.638 -4.261 1.00 92.44 210 THR A C 1
ATOM 1659 O O . THR A 1 210 ? 0.172 20.343 -3.609 1.00 92.44 210 THR A O 1
ATOM 1662 N N . GLU A 1 211 ? 2.197 19.405 -3.866 1.00 88.12 211 GLU A N 1
ATOM 1663 C CA . GLU A 1 211 ? 2.744 19.960 -2.618 1.00 88.12 211 GLU A CA 1
ATOM 1664 C C . GLU A 1 211 ? 2.725 21.493 -2.605 1.00 88.12 211 GLU A C 1
ATOM 1666 O O . GLU A 1 211 ? 2.440 22.085 -1.568 1.00 88.12 211 GLU A O 1
ATOM 1671 N N . ASP A 1 212 ? 2.931 22.128 -3.763 1.00 88.06 212 ASP A N 1
ATOM 1672 C CA . ASP A 1 212 ? 2.904 23.589 -3.919 1.00 88.06 212 ASP A CA 1
ATOM 1673 C C . ASP A 1 212 ? 1.529 24.213 -3.601 1.00 88.06 212 ASP A C 1
ATOM 1675 O O . ASP A 1 212 ? 1.448 25.396 -3.267 1.00 88.06 212 ASP A O 1
ATOM 1679 N N . ASP A 1 213 ? 0.450 23.425 -3.675 1.00 90.00 213 ASP A N 1
ATOM 1680 C CA . ASP A 1 213 ? -0.919 23.875 -3.391 1.00 90.00 213 ASP A CA 1
ATOM 1681 C C . ASP A 1 213 ? -1.296 23.720 -1.902 1.00 90.00 213 ASP A C 1
ATOM 1683 O O . ASP A 1 213 ? -2.379 24.142 -1.481 1.00 90.00 213 ASP A O 1
ATOM 1687 N N . LEU A 1 214 ? -0.443 23.085 -1.089 1.00 91.62 214 LEU A N 1
ATOM 1688 C CA . LEU A 1 214 ? -0.714 22.836 0.325 1.00 91.62 214 LEU A CA 1
ATOM 16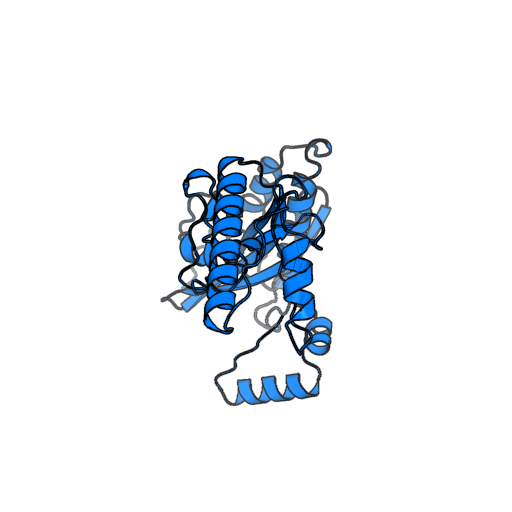89 C C . LEU A 1 214 ? -0.326 24.034 1.204 1.00 91.62 214 LEU A C 1
ATOM 1691 O O . LEU A 1 214 ? 0.701 24.680 1.025 1.00 91.62 214 LEU A O 1
ATOM 1695 N N . ASN A 1 215 ? -1.131 24.290 2.240 1.00 92.38 215 ASN A N 1
ATOM 1696 C CA . ASN A 1 215 ? -0.856 25.367 3.201 1.00 92.38 215 ASN A CA 1
ATOM 1697 C C . ASN A 1 215 ? 0.301 25.038 4.163 1.00 92.38 215 ASN A C 1
ATOM 1699 O O . ASN A 1 215 ? 0.868 25.939 4.778 1.00 92.38 215 ASN A O 1
ATOM 1703 N N . LEU A 1 216 ? 0.589 23.750 4.356 1.00 93.69 216 LEU A N 1
ATOM 1704 C CA . LEU A 1 216 ? 1.640 23.212 5.219 1.00 93.69 216 LEU A CA 1
ATOM 1705 C C . LEU A 1 216 ? 2.361 22.090 4.469 1.00 93.69 216 LEU A C 1
ATOM 1707 O O . LEU A 1 216 ? 1.825 21.550 3.503 1.00 93.69 216 LEU A O 1
ATOM 1711 N N . THR A 1 217 ? 3.544 21.694 4.936 1.00 94.81 217 THR A N 1
ATOM 1712 C CA . THR A 1 217 ? 4.241 20.547 4.342 1.00 94.81 217 THR A CA 1
ATOM 1713 C C . THR A 1 217 ? 3.466 19.249 4.594 1.00 94.81 217 THR A C 1
ATOM 1715 O O . THR A 1 217 ? 2.695 19.141 5.559 1.00 94.81 217 THR A O 1
ATOM 1718 N N . LEU A 1 218 ? 3.661 18.243 3.737 1.00 93.69 218 LEU A N 1
ATOM 1719 C CA . LEU A 1 218 ? 2.968 16.958 3.851 1.00 93.69 218 LEU A CA 1
ATOM 1720 C C . LEU A 1 218 ? 3.229 16.293 5.215 1.00 93.69 218 LEU A C 1
ATOM 1722 O O . LEU A 1 218 ? 2.325 15.704 5.811 1.00 93.69 218 LEU A O 1
ATOM 1726 N N . GLU A 1 219 ? 4.434 16.464 5.759 1.00 95.31 219 GLU A N 1
ATOM 1727 C CA . GLU A 1 219 ? 4.849 15.947 7.062 1.00 95.31 219 GLU A CA 1
ATOM 1728 C C . GLU A 1 219 ? 4.032 16.538 8.214 1.00 95.31 219 GLU A C 1
ATOM 1730 O O . GLU A 1 219 ? 3.722 15.814 9.157 1.00 95.31 219 GLU A O 1
ATOM 1735 N N . CYS A 1 220 ? 3.625 17.812 8.150 1.00 95.69 220 CYS A N 1
ATOM 1736 C CA . CYS A 1 220 ? 2.761 18.408 9.175 1.00 95.69 220 CYS A CA 1
ATOM 1737 C C . CYS A 1 220 ? 1.382 17.738 9.213 1.00 95.69 220 CYS A C 1
ATOM 1739 O O . CYS A 1 220 ? 0.838 17.483 10.291 1.00 95.69 220 CYS A O 1
ATOM 1741 N N . TYR A 1 221 ? 0.821 17.415 8.046 1.00 96.31 221 TYR A N 1
ATOM 1742 C CA . TYR A 1 221 ? -0.447 16.694 7.976 1.00 96.31 221 TYR A CA 1
ATOM 1743 C C . TYR A 1 221 ? -0.304 15.244 8.443 1.00 96.31 221 TYR A C 1
ATOM 1745 O O . TYR A 1 221 ? -1.151 14.759 9.193 1.00 96.31 221 TYR A O 1
ATOM 1753 N N . LEU A 1 222 ? 0.775 14.561 8.050 1.00 96.44 222 LEU A N 1
ATOM 1754 C CA . LEU A 1 222 ? 1.078 13.209 8.527 1.00 96.44 222 LEU A CA 1
ATOM 1755 C C . LEU A 1 222 ? 1.267 13.186 10.046 1.00 96.44 222 LEU A C 1
ATOM 1757 O O . LEU A 1 222 ? 0.720 12.313 10.716 1.00 96.44 222 LEU A O 1
ATOM 1761 N N . TYR A 1 223 ? 1.964 14.177 10.602 1.00 96.50 223 TYR A N 1
ATOM 1762 C CA . TYR A 1 223 ? 2.123 14.331 12.043 1.00 96.50 223 TYR A CA 1
ATOM 1763 C C . TYR A 1 223 ? 0.763 14.434 12.740 1.00 96.50 223 TYR A C 1
ATOM 1765 O O . TYR A 1 223 ? 0.499 13.692 13.684 1.00 96.50 223 TYR A O 1
ATOM 1773 N N . ASN A 1 224 ? -0.136 15.293 12.249 1.00 95.94 224 ASN A N 1
ATOM 1774 C CA . ASN A 1 224 ? -1.478 15.411 12.816 1.00 95.94 224 ASN A CA 1
ATOM 1775 C C . ASN A 1 224 ? -2.228 14.067 12.790 1.00 95.94 224 ASN A C 1
ATOM 1777 O O . ASN A 1 224 ? -2.743 13.634 13.819 1.00 95.94 224 ASN A O 1
ATOM 1781 N N . LEU A 1 225 ? -2.219 13.366 11.652 1.00 96.56 225 LEU A N 1
ATOM 1782 C CA . LEU A 1 225 ? -2.877 12.064 11.507 1.00 96.56 225 LEU A CA 1
ATOM 1783 C C . LEU A 1 225 ? -2.332 11.001 12.471 1.00 96.56 225 LEU A C 1
ATOM 1785 O O . LEU A 1 225 ? -3.104 10.214 13.018 1.00 96.56 225 LEU A O 1
ATOM 1789 N N . ILE A 1 226 ? -1.014 10.966 12.667 1.00 95.81 226 ILE A N 1
ATOM 1790 C CA . ILE A 1 226 ? -0.330 9.928 13.449 1.00 95.81 226 ILE A CA 1
ATOM 1791 C C . ILE A 1 226 ? -0.368 10.223 14.949 1.00 95.81 226 ILE A C 1
ATOM 1793 O O . ILE A 1 226 ? -0.441 9.288 15.743 1.00 95.81 226 ILE A O 1
ATOM 1797 N N . TYR A 1 227 ? -0.270 11.488 15.364 1.00 94.88 227 TYR A N 1
ATOM 1798 C CA . TYR A 1 227 ? -0.089 11.852 16.775 1.00 94.88 227 TYR A CA 1
ATOM 1799 C C . TYR A 1 227 ? -1.318 12.496 17.414 1.00 94.88 227 TYR A C 1
ATOM 1801 O O . TYR A 1 227 ? -1.554 12.267 18.598 1.00 94.88 227 TYR A O 1
ATOM 1809 N N . GLU A 1 228 ? -2.120 13.240 16.652 1.00 94.94 228 GLU A N 1
ATOM 1810 C CA . GLU A 1 228 ? -3.219 14.047 17.199 1.00 94.94 228 GLU A CA 1
ATOM 1811 C C . GLU A 1 228 ? -4.594 13.401 17.014 1.00 94.94 228 GLU A C 1
ATOM 1813 O O . GLU A 1 228 ? -5.521 13.711 17.761 1.00 94.94 228 GLU A O 1
ATOM 1818 N N . VAL A 1 229 ? -4.758 12.499 16.038 1.00 96.00 229 VAL A N 1
ATOM 1819 C CA . VAL A 1 229 ? -6.049 11.842 15.790 1.00 96.00 229 VAL A CA 1
ATOM 1820 C C . VAL A 1 229 ? -6.218 10.621 16.712 1.00 96.00 229 VAL A C 1
ATOM 1822 O O . VAL A 1 229 ? -5.528 9.607 16.541 1.00 96.00 229 VAL A O 1
ATOM 1825 N N . PRO A 1 230 ? -7.150 10.663 17.684 1.00 94.94 230 PRO A N 1
ATOM 1826 C CA . PRO A 1 230 ? -7.353 9.562 18.615 1.00 94.94 230 PRO A CA 1
ATOM 1827 C C . PRO A 1 230 ? -8.168 8.437 17.975 1.00 94.94 230 PRO A C 1
ATOM 1829 O O . PRO A 1 230 ? -8.940 8.638 17.043 1.00 94.94 230 PRO A O 1
ATOM 1832 N N . LEU A 1 231 ? -8.071 7.237 18.531 1.00 93.31 231 LEU A N 1
ATOM 1833 C CA . LEU A 1 231 ? -8.981 6.149 18.203 1.00 93.31 231 LEU A CA 1
ATOM 1834 C C . LEU A 1 231 ? -10.394 6.484 18.727 1.00 93.31 231 LEU A C 1
ATOM 1836 O O . LEU A 1 231 ? -10.540 6.748 19.927 1.00 93.31 231 LEU A O 1
ATOM 1840 N N . PRO A 1 232 ? -11.460 6.431 17.903 1.00 93.00 232 PRO A N 1
ATOM 1841 C CA . PRO A 1 232 ? -12.823 6.618 18.392 1.00 93.00 232 PRO A CA 1
ATOM 1842 C C . PRO A 1 232 ? -13.175 5.604 19.498 1.00 93.00 232 PRO A C 1
ATOM 1844 O O . PRO A 1 232 ? -12.820 4.420 19.394 1.00 93.00 232 PRO A O 1
ATOM 1847 N N . PRO A 1 233 ? -13.911 6.015 20.548 1.00 91.75 233 PRO A N 1
ATOM 1848 C CA . PRO A 1 233 ? -14.488 5.083 21.514 1.00 91.75 233 PRO A CA 1
ATOM 1849 C C . PRO A 1 233 ? -15.491 4.116 20.853 1.00 91.75 233 PRO A C 1
ATOM 1851 O O . PRO A 1 233 ? -16.073 4.457 19.823 1.00 91.75 233 PRO A O 1
ATOM 1854 N N . PRO A 1 234 ? -15.735 2.919 21.421 1.00 91.56 234 PRO A N 1
ATOM 1855 C CA . PRO A 1 234 ? -16.770 2.010 20.919 1.00 91.56 234 PRO A CA 1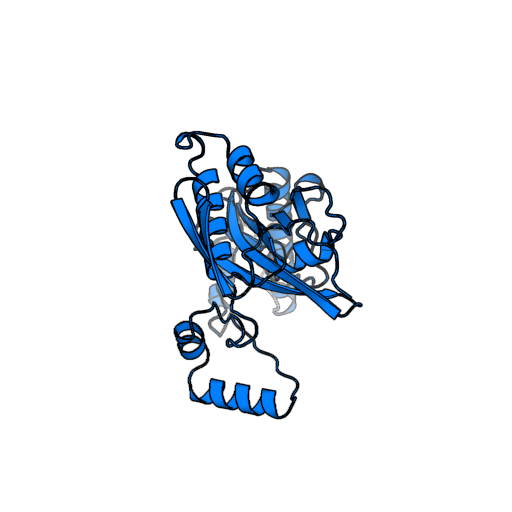
ATOM 1856 C C . PRO A 1 234 ? -18.154 2.675 20.843 1.00 91.56 234 PRO A C 1
ATOM 1858 O O . PRO A 1 234 ? -18.549 3.388 21.767 1.00 91.56 234 PRO A O 1
ATOM 1861 N N . GLY A 1 235 ? -18.892 2.427 19.758 1.00 92.38 235 GLY A N 1
ATOM 1862 C CA . GLY A 1 235 ? -20.224 2.995 19.512 1.00 92.38 235 GLY A CA 1
ATOM 1863 C C . GLY A 1 235 ? -20.216 4.485 19.156 1.00 92.38 235 GLY A C 1
ATOM 1864 O O . GLY A 1 235 ? -21.219 5.173 19.353 1.00 92.38 235 GLY A O 1
ATOM 1865 N N . ARG A 1 236 ? -19.079 5.022 18.699 1.00 92.31 236 ARG A N 1
ATOM 1866 C CA . ARG A 1 236 ? -18.937 6.431 18.315 1.00 92.31 236 ARG A CA 1
ATOM 1867 C C . ARG A 1 236 ? -18.459 6.570 16.877 1.00 92.31 236 ARG A C 1
ATOM 1869 O O . ARG A 1 236 ? -17.671 5.770 16.371 1.00 92.31 236 ARG A O 1
ATOM 1876 N N . ASN A 1 237 ? -18.899 7.669 16.277 1.00 91.62 237 ASN A N 1
ATOM 1877 C CA . ASN A 1 237 ? -18.392 8.171 15.012 1.00 91.62 237 ASN A CA 1
ATOM 1878 C C . ASN A 1 237 ? -17.392 9.284 15.301 1.00 91.62 237 ASN A C 1
ATOM 1880 O O . ASN A 1 237 ? -17.591 10.076 16.226 1.00 91.62 237 ASN A O 1
ATOM 1884 N N . MET A 1 238 ? -16.345 9.362 14.495 1.00 94.44 238 MET A N 1
ATOM 1885 C CA . MET A 1 238 ? -15.371 10.436 14.551 1.00 94.44 238 MET A CA 1
ATOM 1886 C C . MET A 1 238 ? -15.188 11.013 13.158 1.00 94.44 238 MET A C 1
ATOM 1888 O O . MET A 1 238 ? -15.015 10.283 12.184 1.00 94.44 238 MET A O 1
ATOM 1892 N N . LYS A 1 239 ? -15.227 12.340 13.090 1.00 96.19 239 LYS A N 1
ATOM 1893 C CA . LYS A 1 239 ? -14.844 13.103 11.913 1.00 96.19 239 LYS A CA 1
ATOM 1894 C C . LYS A 1 239 ? -13.526 13.794 12.223 1.00 96.19 239 LYS A C 1
ATOM 1896 O O . LYS A 1 239 ? -13.428 14.466 13.247 1.00 96.19 239 LYS A O 1
ATOM 1901 N N . PHE A 1 240 ? -12.541 13.616 11.360 1.00 95.88 240 PHE A N 1
ATOM 1902 C CA . PHE A 1 240 ? -11.235 14.256 11.462 1.00 95.88 240 PHE A CA 1
ATOM 1903 C C . PHE A 1 240 ? -10.825 14.781 10.089 1.00 95.88 240 PHE A C 1
ATOM 1905 O O . PHE A 1 240 ? -11.355 14.346 9.068 1.00 95.88 240 PHE A O 1
ATOM 1912 N N . THR A 1 241 ? -9.897 15.725 10.054 1.00 95.88 241 THR A N 1
ATOM 1913 C CA . THR A 1 241 ? -9.416 16.303 8.799 1.00 95.88 241 THR A CA 1
ATOM 1914 C C . THR A 1 241 ? -8.181 15.541 8.335 1.00 95.88 241 THR A C 1
ATOM 1916 O O . THR A 1 241 ? -7.254 15.316 9.106 1.00 95.88 241 THR A O 1
ATOM 1919 N N . CYS A 1 242 ? -8.166 15.137 7.067 1.00 95.56 242 CYS A N 1
ATOM 1920 C CA . CYS A 1 242 ? -6.996 14.566 6.412 1.00 95.56 242 CYS A CA 1
ATOM 1921 C C . CYS A 1 242 ? -6.587 15.494 5.270 1.00 95.56 242 CYS A C 1
ATOM 1923 O O . CYS A 1 242 ? -7.366 15.691 4.336 1.00 95.56 242 CYS A O 1
ATOM 1925 N N . ILE A 1 243 ? -5.370 16.040 5.331 1.00 93.00 243 ILE A N 1
ATOM 1926 C CA . ILE A 1 243 ? -4.921 17.127 4.449 1.00 93.00 243 ILE A CA 1
ATOM 1927 C C . ILE A 1 243 ? -5.861 18.340 4.593 1.00 93.00 243 ILE A C 1
ATOM 1929 O O . ILE A 1 243 ? -5.807 19.040 5.600 1.00 93.00 243 ILE A O 1
ATOM 1933 N N . THR A 1 244 ? -6.765 18.567 3.642 1.00 87.44 244 THR A N 1
ATOM 1934 C CA . THR A 1 244 ? -7.702 19.704 3.613 1.00 87.44 244 THR A CA 1
ATOM 1935 C C . THR A 1 244 ? -9.169 19.283 3.688 1.00 87.44 244 THR A C 1
ATOM 1937 O O . THR A 1 244 ? -10.053 20.135 3.717 1.00 87.44 244 THR A O 1
ATOM 1940 N N . GLU A 1 245 ? -9.453 17.981 3.742 1.00 91.12 245 GLU A N 1
ATOM 1941 C CA . GLU A 1 245 ? -10.807 17.447 3.616 1.00 91.12 245 GLU A CA 1
ATOM 1942 C C . GLU A 1 245 ? -11.158 16.495 4.764 1.00 91.12 245 GLU A C 1
ATOM 1944 O O . GLU A 1 245 ? -10.348 15.661 5.181 1.00 91.12 245 GLU A O 1
ATOM 1949 N N . ASP A 1 246 ? -12.417 16.525 5.193 1.00 95.12 246 ASP A N 1
ATOM 1950 C CA . ASP A 1 246 ? -12.925 15.663 6.258 1.00 95.12 246 ASP A CA 1
ATOM 1951 C C . ASP A 1 246 ? -12.938 14.174 5.863 1.00 95.12 246 ASP A C 1
ATOM 1953 O O . ASP A 1 246 ? -13.196 13.796 4.717 1.00 95.12 246 ASP A O 1
ATOM 1957 N N . VAL A 1 247 ? -12.658 13.318 6.842 1.00 96.50 247 VAL A N 1
ATOM 1958 C CA . VAL A 1 247 ? -12.753 11.858 6.789 1.00 96.50 247 VAL A CA 1
ATOM 1959 C C . VAL A 1 247 ? -13.583 11.398 7.982 1.00 96.50 247 VAL A C 1
ATOM 1961 O O . VAL A 1 247 ? -13.422 11.892 9.100 1.00 96.50 247 VAL A O 1
ATOM 1964 N N . LEU A 1 248 ? -14.496 10.459 7.739 1.00 93.62 248 LEU A N 1
ATOM 1965 C CA . LEU A 1 248 ? -15.344 9.858 8.761 1.00 93.62 248 LEU A CA 1
ATOM 1966 C C . LEU A 1 248 ? -14.867 8.433 9.043 1.00 93.62 248 LEU A C 1
ATOM 1968 O O . LEU A 1 248 ? -14.599 7.674 8.116 1.00 93.62 248 LEU A O 1
ATOM 1972 N N . CYS A 1 249 ? -14.829 8.049 10.313 1.00 91.56 249 CYS A N 1
ATOM 1973 C CA . CYS A 1 249 ? -14.757 6.651 10.708 1.00 91.56 249 CYS A CA 1
ATOM 1974 C C . CYS A 1 249 ? -15.787 6.345 11.800 1.00 91.56 249 CYS A C 1
ATOM 1976 O O . CYS A 1 249 ? -16.115 7.188 12.640 1.00 91.56 249 CYS A O 1
ATOM 1978 N N . GLN A 1 250 ? -16.313 5.124 11.771 1.00 90.19 250 GLN A N 1
ATOM 1979 C CA . GLN A 1 250 ? -17.289 4.624 12.731 1.00 90.19 250 GLN A CA 1
ATOM 1980 C C . GLN A 1 250 ? -16.720 3.395 13.419 1.00 90.19 250 GLN A C 1
ATOM 1982 O O . GLN A 1 250 ? -16.313 2.438 12.761 1.00 90.19 250 GLN A O 1
ATOM 1987 N N . ARG A 1 251 ? -16.725 3.408 14.752 1.00 91.94 251 ARG A N 1
ATOM 1988 C CA . ARG A 1 251 ? -16.394 2.231 15.549 1.00 91.94 251 ARG A CA 1
ATOM 1989 C C . ARG A 1 251 ? -17.681 1.631 16.105 1.00 91.94 251 ARG A C 1
ATOM 1991 O O . ARG A 1 251 ? -18.297 2.278 16.956 1.00 91.94 251 ARG A O 1
ATOM 1998 N N . PRO A 1 252 ? -18.061 0.412 15.687 1.00 90.00 252 PRO A N 1
ATOM 1999 C CA . PRO A 1 252 ? -19.245 -0.242 16.218 1.00 90.00 252 PRO A CA 1
ATOM 2000 C C . PRO A 1 252 ? -19.214 -0.379 17.743 1.00 90.00 252 PRO A C 1
ATOM 2002 O O . PRO A 1 252 ? -18.150 -0.465 18.371 1.00 90.00 252 PRO A O 1
ATOM 2005 N N . GLY A 1 253 ? -20.399 -0.355 18.343 1.00 90.19 253 GLY A N 1
ATOM 2006 C CA . GLY A 1 253 ? -20.603 -0.666 19.754 1.00 90.19 253 GLY A CA 1
ATOM 2007 C C . GLY A 1 253 ? -20.360 -2.146 20.061 1.00 90.19 253 GLY A C 1
ATOM 2008 O O . GLY A 1 253 ? -20.322 -2.989 19.173 1.00 90.19 253 GLY A O 1
ATOM 2009 N N . LEU A 1 254 ? -20.243 -2.489 21.346 1.00 86.81 254 LEU A N 1
ATOM 2010 C CA . LEU A 1 254 ? -20.020 -3.879 21.784 1.00 86.81 254 LEU A CA 1
ATOM 2011 C C . LEU A 1 254 ? -21.163 -4.839 21.404 1.00 86.81 254 LEU A C 1
ATOM 2013 O O . LEU A 1 254 ? -20.936 -6.039 21.303 1.00 86.81 254 LEU A O 1
ATOM 2017 N N . ASN A 1 255 ? -22.372 -4.306 21.208 1.00 89.75 255 ASN A N 1
ATOM 2018 C CA . ASN A 1 255 ? -23.576 -5.068 20.866 1.00 89.75 255 ASN A CA 1
ATOM 2019 C C . ASN A 1 255 ? -23.988 -4.892 19.393 1.00 89.75 255 ASN A C 1
ATOM 2021 O O . ASN A 1 255 ? -25.101 -5.253 19.019 1.00 89.75 255 ASN A O 1
ATOM 2025 N N . GLU A 1 256 ? -23.129 -4.282 18.577 1.00 88.06 256 GLU A N 1
ATOM 2026 C CA . GLU A 1 256 ? -23.360 -4.095 17.146 1.00 88.06 256 GLU A CA 1
ATOM 2027 C C . GLU A 1 256 ? -22.623 -5.173 16.345 1.00 88.06 256 GLU A C 1
ATOM 2029 O O . GLU A 1 256 ? -21.731 -5.856 16.852 1.00 88.06 256 GLU A O 1
ATOM 2034 N N . LEU A 1 257 ? -23.007 -5.339 15.077 1.00 83.88 257 LEU A N 1
ATOM 2035 C CA . LEU A 1 257 ? -22.285 -6.233 14.176 1.00 83.88 257 LEU A CA 1
ATOM 2036 C C . LEU A 1 257 ? -20.826 -5.766 14.016 1.00 83.88 257 LEU A C 1
ATOM 2038 O O . LEU A 1 257 ? -20.562 -4.558 14.057 1.00 83.88 257 LEU A O 1
ATOM 2042 N N . PRO A 1 258 ? -19.878 -6.699 13.808 1.00 76.81 258 PRO A N 1
ATOM 2043 C CA . PRO A 1 258 ? -18.496 -6.346 13.518 1.00 76.81 258 PRO A CA 1
ATOM 2044 C C . PRO A 1 258 ? -18.404 -5.358 12.348 1.00 76.81 258 PRO A C 1
ATOM 2046 O O . PRO A 1 258 ? -19.215 -5.435 11.420 1.00 76.81 258 PRO A O 1
ATOM 2049 N N . PRO A 1 259 ? -17.414 -4.450 12.356 1.00 73.62 259 PRO A N 1
ATOM 2050 C CA . PRO A 1 259 ? -17.245 -3.501 11.268 1.00 73.62 259 PRO A CA 1
ATOM 2051 C C . PRO A 1 259 ? -16.958 -4.256 9.967 1.00 73.62 259 PRO A C 1
ATOM 2053 O O . PRO A 1 259 ? -15.941 -4.940 9.850 1.00 73.62 259 PRO A O 1
ATOM 2056 N N . PHE A 1 260 ? -17.852 -4.110 8.992 1.00 80.38 260 PHE A N 1
ATOM 2057 C CA . PHE A 1 260 ? -17.624 -4.509 7.609 1.00 80.38 260 PHE A CA 1
ATOM 2058 C C . PHE A 1 260 ? -17.664 -3.251 6.744 1.00 80.38 260 PHE A C 1
ATOM 2060 O O . PHE A 1 260 ? -18.713 -2.839 6.261 1.00 80.38 260 PHE A O 1
ATOM 2067 N N . ASP A 1 261 ? -16.505 -2.605 6.626 1.00 83.38 261 ASP A N 1
ATOM 2068 C CA . ASP A 1 261 ? -16.343 -1.305 5.956 1.00 83.38 261 ASP A CA 1
ATOM 2069 C C . ASP A 1 261 ? -16.062 -1.449 4.442 1.00 83.38 261 ASP A C 1
ATOM 2071 O O . ASP A 1 261 ? -15.714 -0.490 3.756 1.00 83.38 261 ASP A O 1
ATOM 2075 N N . TYR A 1 262 ? -16.190 -2.671 3.917 1.00 84.38 262 TYR A N 1
ATOM 2076 C CA . TYR A 1 262 ? -16.100 -2.972 2.492 1.00 84.38 262 TYR A CA 1
ATOM 2077 C C . TYR A 1 262 ? -17.489 -2.929 1.847 1.00 84.38 262 TYR A C 1
ATOM 2079 O O . TYR A 1 262 ? -18.436 -3.484 2.413 1.00 84.38 262 TYR A O 1
ATOM 2087 N N . PRO A 1 263 ? -17.642 -2.343 0.648 1.00 83.38 263 PRO A N 1
ATOM 2088 C CA . PRO A 1 263 ? -18.898 -2.428 -0.082 1.00 83.38 263 PRO A CA 1
ATOM 2089 C C . PRO A 1 263 ? -19.214 -3.891 -0.418 1.00 83.38 263 PRO A C 1
ATOM 2091 O O . PRO A 1 263 ? -18.497 -4.540 -1.177 1.00 83.38 263 PRO A O 1
ATOM 2094 N N . LEU A 1 264 ? -20.308 -4.428 0.133 1.00 86.38 264 LEU A N 1
ATOM 2095 C CA . LEU A 1 264 ? -20.769 -5.783 -0.206 1.00 86.38 264 LEU A CA 1
ATOM 2096 C C . LEU A 1 264 ? -21.099 -5.919 -1.696 1.00 86.38 264 LEU A C 1
ATOM 2098 O O . LEU A 1 264 ? -20.981 -7.008 -2.250 1.00 86.38 264 LEU A O 1
ATOM 2102 N N . GLU A 1 265 ? -21.485 -4.817 -2.341 1.00 89.81 265 GLU A N 1
ATOM 2103 C CA . GLU A 1 265 ? -21.692 -4.752 -3.786 1.00 89.81 265 GLU A CA 1
ATOM 2104 C C . GLU A 1 265 ? -20.446 -5.198 -4.559 1.00 89.81 265 GLU A C 1
ATOM 2106 O O . GLU A 1 265 ? -20.568 -6.047 -5.439 1.00 89.81 265 GLU A O 1
ATOM 2111 N N . ASP A 1 266 ? -19.254 -4.733 -4.170 1.00 88.88 266 ASP A N 1
ATOM 2112 C CA . ASP A 1 266 ? -17.994 -5.128 -4.809 1.00 88.88 266 ASP A CA 1
ATOM 2113 C C . ASP A 1 266 ? -17.741 -6.631 -4.632 1.00 88.88 266 ASP A C 1
ATOM 2115 O O . ASP A 1 266 ? -17.365 -7.324 -5.576 1.00 88.88 266 ASP A O 1
ATOM 2119 N N . VAL A 1 267 ? -18.012 -7.174 -3.439 1.00 88.31 267 VAL A N 1
ATOM 2120 C CA . VAL A 1 267 ? -17.853 -8.612 -3.158 1.00 88.31 267 VAL A CA 1
ATOM 2121 C C . VAL A 1 267 ? -18.779 -9.447 -4.041 1.00 88.31 267 VAL A C 1
ATOM 2123 O O . VAL A 1 267 ? -18.342 -10.424 -4.651 1.00 88.31 267 VAL A O 1
ATOM 2126 N N . PHE A 1 268 ? -20.054 -9.067 -4.141 1.00 91.06 268 PHE A N 1
ATOM 2127 C CA . PHE A 1 268 ? -21.013 -9.769 -4.993 1.00 91.06 268 PHE A CA 1
ATOM 2128 C C . PHE A 1 268 ? -20.728 -9.573 -6.482 1.00 91.06 268 PHE A C 1
ATOM 2130 O O . PHE A 1 268 ? -20.971 -10.500 -7.253 1.00 91.06 268 PHE A O 1
ATOM 2137 N N . GLY A 1 269 ? -20.201 -8.417 -6.886 1.00 92.38 269 GLY A N 1
ATOM 2138 C CA . GLY A 1 269 ? -19.777 -8.148 -8.257 1.00 92.38 269 GLY A CA 1
ATOM 2139 C C . GLY A 1 269 ? -18.576 -8.996 -8.680 1.00 92.38 269 GLY A C 1
ATOM 2140 O O . GLY A 1 269 ? -18.560 -9.512 -9.793 1.00 92.38 269 GLY A O 1
ATOM 2141 N N . LEU A 1 270 ? -17.605 -9.186 -7.781 1.00 90.88 270 LEU A N 1
ATOM 2142 C CA . LEU A 1 270 ? -16.389 -9.964 -8.041 1.00 90.88 270 LEU A CA 1
ATOM 2143 C C . LEU A 1 270 ? -16.621 -11.477 -7.971 1.00 90.88 270 LEU A C 1
ATOM 2145 O O . LEU A 1 270 ? -16.132 -12.216 -8.821 1.00 90.88 270 LEU A O 1
ATOM 2149 N N . VAL A 1 271 ? -17.340 -11.949 -6.949 1.00 91.25 271 VAL A N 1
ATOM 2150 C CA . VAL A 1 271 ? -17.499 -13.388 -6.673 1.00 91.25 271 VAL A CA 1
ATOM 2151 C C . VAL A 1 271 ? -18.785 -13.946 -7.286 1.00 91.25 271 VAL A C 1
ATOM 2153 O O . VAL A 1 271 ? -18.845 -15.111 -7.658 1.00 91.25 271 VAL A O 1
ATOM 2156 N N . GLY A 1 272 ? -19.836 -13.137 -7.404 1.00 93.44 272 GLY A N 1
ATOM 2157 C CA . GLY A 1 272 ? -21.176 -13.612 -7.737 1.00 93.44 272 GLY A CA 1
ATOM 2158 C C . GLY A 1 272 ? -21.886 -14.264 -6.545 1.00 93.44 272 GLY A C 1
ATOM 2159 O O . GLY A 1 272 ? -21.284 -14.866 -5.656 1.00 93.44 272 GLY A O 1
ATOM 2160 N N . VAL A 1 273 ? -23.218 -14.173 -6.521 1.00 94.62 273 VAL A N 1
ATOM 2161 C CA . VAL A 1 273 ? -24.041 -14.632 -5.381 1.00 94.62 273 VAL A CA 1
ATOM 2162 C C . VAL A 1 273 ? -23.886 -16.134 -5.115 1.00 94.62 273 VAL A C 1
ATOM 2164 O O . VAL A 1 273 ? -23.808 -16.560 -3.964 1.00 94.62 273 VAL A O 1
ATOM 2167 N N . LYS A 1 274 ? -23.833 -16.954 -6.171 1.00 94.88 274 LYS A N 1
ATOM 2168 C CA . LYS A 1 274 ? -23.750 -18.415 -6.039 1.00 94.88 274 LYS A CA 1
ATOM 2169 C C . LYS A 1 274 ? -22.429 -18.851 -5.403 1.00 94.88 274 LYS A C 1
ATOM 2171 O O . LYS A 1 274 ? -22.441 -19.663 -4.479 1.00 94.88 274 LYS A O 1
ATOM 2176 N N . ASP A 1 275 ? -21.313 -18.305 -5.875 1.00 93.88 275 ASP A N 1
ATOM 2177 C CA . ASP A 1 275 ? -19.997 -18.650 -5.341 1.00 93.88 275 ASP A CA 1
ATOM 2178 C C . ASP A 1 275 ? -19.759 -18.000 -3.977 1.00 93.88 275 ASP A C 1
ATOM 2180 O O . ASP A 1 275 ? -19.119 -18.615 -3.129 1.00 93.88 275 ASP A O 1
ATOM 2184 N N . PHE A 1 276 ? -20.384 -16.853 -3.688 1.00 94.19 276 PHE A N 1
ATOM 2185 C CA . PHE A 1 276 ? -20.420 -16.298 -2.335 1.00 94.19 276 PHE A CA 1
ATOM 2186 C C . PHE A 1 276 ? -21.116 -17.244 -1.341 1.00 94.19 276 PHE A C 1
ATOM 2188 O O . PHE A 1 276 ? -20.602 -17.493 -0.254 1.00 94.19 276 PHE A O 1
ATOM 2195 N N . LEU A 1 277 ? -22.261 -17.835 -1.704 1.00 95.31 277 LEU A N 1
ATOM 2196 C CA . LEU A 1 277 ? -22.935 -18.823 -0.848 1.00 95.31 277 LEU A CA 1
ATOM 2197 C C . LEU A 1 277 ? -22.099 -20.094 -0.661 1.00 95.31 277 LEU A C 1
ATOM 2199 O O . LEU A 1 277 ? -22.088 -20.676 0.427 1.00 95.31 277 LEU A O 1
ATOM 2203 N N . LYS A 1 278 ? -21.376 -20.521 -1.702 1.00 95.06 278 LYS A N 1
ATOM 2204 C CA . LYS A 1 278 ? -20.415 -21.624 -1.600 1.00 95.06 278 LYS A CA 1
ATOM 2205 C C . LYS A 1 278 ? -19.270 -21.266 -0.653 1.00 95.06 278 LYS A C 1
ATOM 2207 O O . LYS A 1 278 ? -18.953 -22.070 0.215 1.00 95.06 278 LYS A O 1
ATOM 2212 N N . LEU A 1 279 ? -18.709 -20.064 -0.773 1.00 94.94 279 LEU A N 1
ATOM 2213 C CA . LEU A 1 279 ? -17.670 -19.542 0.113 1.00 94.94 279 LEU A CA 1
ATOM 2214 C C . LEU A 1 279 ? -18.147 -19.533 1.569 1.00 94.94 279 LEU A C 1
ATOM 2216 O O . LEU A 1 279 ? -17.456 -20.055 2.439 1.00 94.94 279 LEU A O 1
ATOM 2220 N N . LEU A 1 280 ? -19.356 -19.024 1.821 1.00 94.75 280 LEU A N 1
ATOM 2221 C CA . LEU A 1 280 ? -19.970 -19.028 3.148 1.00 94.75 280 LEU A CA 1
ATOM 2222 C C . LEU A 1 280 ? -20.168 -20.455 3.675 1.00 94.75 280 LEU A C 1
ATOM 2224 O O . LEU A 1 280 ? -19.873 -20.726 4.834 1.00 94.75 280 LEU A O 1
ATOM 2228 N N . SER A 1 281 ? -20.616 -21.384 2.829 1.00 96.75 281 SER A N 1
ATOM 2229 C CA . SER A 1 281 ? -20.777 -22.795 3.207 1.00 96.75 281 SER A CA 1
ATOM 2230 C C . SER A 1 281 ? -19.436 -23.435 3.571 1.00 96.75 281 SER A C 1
ATOM 2232 O O . SER A 1 281 ? -19.331 -24.101 4.595 1.00 96.75 281 SER A O 1
ATOM 2234 N N . CYS A 1 282 ? -18.396 -23.200 2.767 1.00 96.81 282 CYS A N 1
ATOM 2235 C CA . CYS A 1 282 ? -17.039 -23.656 3.053 1.00 96.81 282 CYS A CA 1
ATOM 2236 C C . CYS A 1 282 ? -16.513 -23.069 4.371 1.00 96.81 282 CYS A C 1
ATOM 2238 O O . CYS A 1 282 ? -15.910 -23.802 5.149 1.00 96.81 282 CYS A O 1
ATOM 2240 N N . LEU A 1 283 ? -16.782 -21.787 4.645 1.00 95.69 283 LEU A N 1
ATOM 2241 C CA . LEU A 1 283 ? -16.378 -21.116 5.882 1.00 95.69 283 LEU A CA 1
ATOM 2242 C C . LEU A 1 283 ? -17.069 -21.726 7.109 1.00 95.69 283 LEU A C 1
ATOM 2244 O O . LEU A 1 283 ? -16.405 -22.034 8.093 1.00 95.69 283 LEU A O 1
ATOM 2248 N N . MET A 1 284 ? -18.386 -21.948 7.039 1.00 96.06 284 MET A N 1
ATOM 2249 C CA . MET A 1 284 ? -19.172 -22.554 8.126 1.00 96.06 284 MET A CA 1
ATOM 2250 C C . MET A 1 284 ? -18.779 -24.007 8.412 1.00 96.06 284 MET A C 1
ATOM 2252 O O . MET A 1 284 ? -19.001 -24.501 9.513 1.00 96.06 284 MET A O 1
ATOM 2256 N N . LEU A 1 285 ? -18.217 -24.690 7.417 1.00 97.50 285 LEU A N 1
ATOM 2257 C CA . LEU A 1 285 ? -17.688 -26.045 7.534 1.00 97.50 285 LEU A CA 1
ATOM 2258 C C . LEU A 1 285 ? -16.172 -26.061 7.795 1.00 97.50 285 LEU A C 1
ATOM 2260 O O . LEU A 1 285 ? -15.552 -27.106 7.607 1.00 97.50 285 LEU A O 1
ATOM 2264 N N . GLU A 1 286 ? -15.572 -24.916 8.136 1.00 96.38 286 GLU A N 1
ATOM 2265 C CA . GLU A 1 286 ? -14.145 -24.759 8.457 1.00 96.38 286 GLU A CA 1
ATOM 2266 C C . GLU A 1 286 ? -13.195 -25.347 7.394 1.00 96.38 286 GLU A C 1
ATOM 2268 O O . GLU A 1 286 ? -12.133 -25.890 7.697 1.00 96.38 286 GLU A O 1
ATOM 2273 N N . HIS A 1 287 ? -13.573 -25.262 6.115 1.00 96.88 287 HIS A N 1
ATOM 2274 C CA . HIS A 1 287 ? -12.716 -25.730 5.029 1.00 96.88 287 HIS A CA 1
ATOM 2275 C C . HIS A 1 287 ? -11.510 -24.806 4.838 1.00 96.88 287 HIS A C 1
ATOM 2277 O O . HIS A 1 287 ? -11.569 -23.601 5.085 1.00 96.88 287 HIS A O 1
ATOM 2283 N N . GLN A 1 288 ? -10.424 -25.364 4.302 1.00 96.12 288 GLN A N 1
ATOM 2284 C CA . GLN A 1 288 ? -9.325 -24.567 3.764 1.00 96.12 288 GLN A CA 1
ATOM 2285 C C . GLN A 1 288 ? -9.783 -23.899 2.465 1.00 96.12 288 GLN A C 1
ATOM 2287 O O . GLN A 1 288 ? -10.194 -24.575 1.520 1.00 96.12 288 GLN A O 1
ATOM 2292 N N . ILE A 1 289 ? -9.734 -22.570 2.431 1.00 94.81 289 ILE A N 1
ATOM 2293 C CA . ILE A 1 289 ? -10.222 -21.763 1.313 1.00 94.81 289 ILE A CA 1
ATOM 2294 C C . ILE A 1 289 ? -9.053 -20.964 0.748 1.00 94.81 289 ILE A C 1
ATOM 2296 O O . ILE A 1 289 ? -8.399 -20.218 1.472 1.00 94.81 289 ILE A O 1
ATOM 2300 N N . LEU A 1 290 ? -8.833 -21.092 -0.560 1.00 93.19 290 LEU A N 1
ATOM 2301 C CA . LEU A 1 290 ? -7.930 -20.240 -1.324 1.00 93.19 290 LEU A CA 1
ATOM 2302 C C . LEU A 1 290 ? -8.760 -19.422 -2.316 1.00 93.19 290 LEU A C 1
ATOM 2304 O O . LEU A 1 290 ? -9.519 -19.989 -3.102 1.00 93.19 290 LEU A O 1
ATOM 2308 N N . ILE A 1 291 ? -8.609 -18.099 -2.273 1.00 90.31 291 ILE A N 1
ATOM 2309 C CA . ILE A 1 291 ? -9.210 -17.171 -3.235 1.00 90.31 291 ILE A CA 1
ATOM 2310 C C . ILE A 1 291 ? -8.074 -16.609 -4.085 1.00 90.31 291 ILE A C 1
ATOM 2312 O O . ILE A 1 291 ? -7.078 -16.136 -3.544 1.00 90.31 291 ILE A O 1
ATOM 2316 N N . PHE A 1 292 ? -8.227 -16.669 -5.405 1.00 87.38 292 PHE A N 1
ATOM 2317 C CA . PHE A 1 292 ? -7.284 -16.097 -6.360 1.00 87.38 292 PHE A CA 1
ATOM 2318 C C . PHE A 1 292 ? -7.980 -14.980 -7.140 1.00 87.38 292 PHE A C 1
ATOM 2320 O O . PHE A 1 292 ? -9.078 -15.187 -7.657 1.00 87.38 292 PHE A O 1
ATOM 2327 N N . GLY A 1 293 ? -7.347 -13.810 -7.201 1.00 79.75 293 GLY A N 1
ATOM 2328 C CA . GLY A 1 293 ? -7.792 -12.654 -7.977 1.00 79.75 293 GLY A CA 1
ATOM 2329 C C . GLY A 1 293 ? -6.654 -12.159 -8.863 1.00 79.75 293 GLY A C 1
ATOM 2330 O O . GLY A 1 293 ? -5.494 -12.228 -8.457 1.00 79.75 293 GLY A O 1
ATOM 2331 N N . SER A 1 294 ? -6.995 -11.719 -10.074 1.00 61.50 294 SER A N 1
ATOM 2332 C CA . SER A 1 294 ? -6.072 -11.145 -11.062 1.00 61.50 294 SER A CA 1
ATOM 2333 C C . SER A 1 294 ? -5.964 -9.635 -10.938 1.00 61.50 294 SER A C 1
ATOM 2335 O O . SER A 1 294 ? -7.048 -9.022 -10.796 1.00 61.50 294 SER A O 1
#

Sequence (294 aa):
MSATNGGQRLIDYFVVCGLDSVSGLEPDQLLGDSLHVAPVERSYKAKTLAHYPENVSWNPFDEHAVCMLSLPNGLQFKLNTEAHTPFFHSFLITREDGSRMNGFALTFYEKVKDYEICEAMQILQDMYMAELALSSTKTRSHSAIPFRDHMEGFQTYLRNNSPSPKPEIKLYNSEKHNLLVSKCLCLVMPLPFTSAAKTCLNKIYRGGLTEDDLNLTLECYLYNLIYEVPLPPPGRNMKFTCITEDVLCQRPGLNELPPFDYPLEDVFGLVGVKDFLKLLSCLMLEHQILIFGS

Foldseek 3Di:
DDDDCPFAAQFQKKWKKWDDPVVAFAFDPVLHDPLLAQLQAGAGAMFTPDMPPPADPVDGDDRVVLRCVLCVRHKHKDWPVDDWDKDKDKDWDQDPVRAIKIKIKIKTKDFDPDPVNLVVSLVSLVVSVVVVVVVVVVPDDDDDDDPDDDDPVVQVVVVVPDPDPDPRRDGDDSVPTTMMMMMMIMTMGSACQPQLRVVLRVLLVVCVVPVVPAPDGSVVLVCCNNPVHTDDDAQDKDWDDRRHDIGIGHHHHPPDDGDPNDPVVVVCVVQNPVSVVVVVVCVVVVHDDDDDDD

InterPro domains:
  IPR001194 cDENN domain [PF02141] (181-292)
  IPR001194 cDENN domain [SM00799] (180-294)
  IPR005113 uDENN domain [PF03456] (47-108)
  IPR005113 uDENN domain [SM00800] (7-109)
  IPR037516 Tripartite DENN domain [PS50211] (28-294)
  IPR047278 DENN domain-containing protein 5A/B [PTHR46070] (1-292)

Secondary structure (DSSP, 8-state):
--------BS-SEEEEEE--TTT---B-TTT---TTS-GGGS-B--EEEEEESS--TTS---HHHHHHHHSTT-B-EEETTS----EEEEEEEE-TTS-EEEEEEEEEEEE---HHHHHHHHHHHHHHHHHHHHHHHTT-SS-PPP--STTHHHHHHHHHH-SS---------TTT--EEEEEEEEEEESS--HHHHHHHHHHHHHHHHSGGG-SS-HHHHHHIIIII-BPPPTTEEEEEEETTEEEEEEE--TTSPPP--S-HHHHHHHH-HHHHH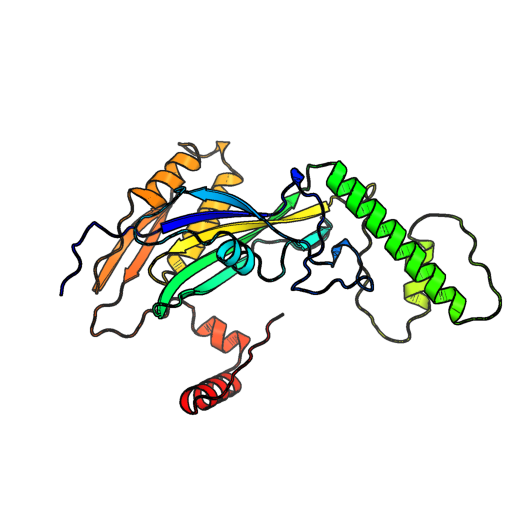HHHHHHHTT--------